Protein AF-A0A0F9AYR1-F1 (afdb_monomer_lite)

Foldseek 3Di:
DPAPDPDPLVQFQWEEFEQDPVCLLVVCLLCVLSVHHSVRYHYDHDHPCSLVCCLVVVTVYYDDDWLVCLLCVVVPSDDDDDDSVVRALADDDADDDDPVLCVPPVSVVVVLQVLLVVLLLLLLCLLALLLSLCVVPVPDVVCVVRDASLSSSQSVLRVSVVQCVCVVVVNAGRDDDQVNHQSSLVSCQVVVVDVHRDHCVRPDDCPSRVSSRPDDSVVSSVVSVPDDRDPRRPPHDHPDRSD

pLDDT: mean 94.66, std 4.97, range [61.25, 98.69]

Secondary structure (DSSP, 8-state):
------SGGGGTT-EEEESSGGGHHHHHHHHHHTT--GGGSEEEE-GGGHHHHHHTTSSSEE---TTHHHHHHHTT-------GGGT-----------TTGGGSHHHHHHHHHHHHHHHHHHHHHHH-HHHHHHHHHHH-HHHHHH--HHHHHHHHHHHHHHHTHHHHTTS-TT---HHHHHHHHHHHHHTTSSSSPPPHHHH---TTHHHHH-S-HHHHHHHHHH----TTTTT---SS---

Structure (mmCIF, N/CA/C/O backbone):
data_AF-A0A0F9AYR1-F1
#
_entry.id   AF-A0A0F9AYR1-F1
#
loop_
_atom_site.group_PDB
_atom_site.id
_atom_site.type_symbol
_atom_site.label_atom_id
_atom_site.label_alt_id
_atom_site.label_comp_id
_atom_site.label_asym_id
_atom_site.label_entity_id
_atom_site.label_seq_id
_atom_site.pdbx_PDB_ins_code
_atom_site.Cartn_x
_atom_site.Cartn_y
_atom_site.Cartn_z
_atom_site.occupancy
_atom_site.B_iso_or_equiv
_atom_site.auth_seq_id
_atom_site.auth_comp_id
_atom_site.auth_asym_id
_atom_site.auth_atom_id
_atom_site.pdbx_PDB_model_num
ATOM 1 N N . GLU A 1 1 ? 4.159 13.923 18.891 1.00 61.28 1 GLU A N 1
ATOM 2 C CA . GLU A 1 1 ? 5.271 13.194 19.552 1.00 61.28 1 GLU A CA 1
ATOM 3 C C . GLU A 1 1 ? 4.986 12.867 21.023 1.00 61.28 1 GLU A C 1
ATOM 5 O O . GLU A 1 1 ? 5.372 11.796 21.471 1.00 61.28 1 GLU A O 1
ATOM 10 N N . ASP A 1 2 ? 4.209 13.688 21.736 1.00 80.12 2 ASP A N 1
ATOM 11 C CA . ASP A 1 2 ? 3.935 13.530 23.181 1.00 80.12 2 ASP A CA 1
ATOM 12 C C . ASP A 1 2 ? 2.772 12.584 23.544 1.00 80.12 2 ASP A C 1
ATOM 14 O O . ASP A 1 2 ? 2.159 12.707 24.605 1.00 80.12 2 ASP A O 1
ATOM 18 N N . THR A 1 3 ? 2.416 11.646 22.662 1.00 85.62 3 THR A N 1
ATOM 19 C CA . THR A 1 3 ? 1.318 10.710 22.952 1.00 85.62 3 THR A CA 1
ATOM 20 C C . THR A 1 3 ? 1.733 9.698 24.029 1.00 85.62 3 THR A C 1
ATOM 22 O O . THR A 1 3 ? 2.820 9.122 23.931 1.00 85.62 3 THR A O 1
ATOM 25 N N . PRO A 1 4 ? 0.878 9.409 25.032 1.00 90.06 4 PRO A N 1
ATOM 26 C CA . PRO A 1 4 ? 1.144 8.348 26.002 1.00 90.06 4 PRO A CA 1
ATOM 27 C C . PRO A 1 4 ? 1.012 6.944 25.391 1.00 90.06 4 PRO A C 1
ATOM 29 O O . PRO A 1 4 ? 1.404 5.969 26.033 1.00 90.06 4 PRO A O 1
ATOM 32 N N . MET A 1 5 ? 0.468 6.826 24.171 1.00 94.19 5 MET A N 1
ATOM 33 C CA . MET A 1 5 ? 0.313 5.546 23.486 1.00 94.19 5 MET A CA 1
ATOM 34 C C . MET A 1 5 ? 1.677 4.941 23.126 1.00 94.19 5 MET A C 1
ATOM 36 O O . MET A 1 5 ? 2.529 5.540 22.449 1.00 94.19 5 MET A O 1
ATOM 40 N N . LYS A 1 6 ? 1.882 3.705 23.564 1.00 93.75 6 LYS A N 1
ATOM 41 C CA . LYS A 1 6 ? 3.104 2.930 23.361 1.00 93.75 6 LYS A CA 1
ATOM 42 C C . LYS A 1 6 ? 3.024 2.112 22.080 1.00 93.75 6 LYS A C 1
ATOM 44 O O . LYS A 1 6 ? 4.029 2.062 21.366 1.00 93.75 6 LYS A O 1
ATOM 49 N N . GLY A 1 7 ? 1.848 1.581 21.751 1.00 94.56 7 GLY A N 1
ATOM 50 C CA . GLY A 1 7 ? 1.638 0.728 20.582 1.00 94.56 7 GLY A CA 1
ATOM 51 C C . GLY A 1 7 ? 0.219 0.789 20.009 1.00 94.56 7 GLY A C 1
ATOM 52 O O . GLY A 1 7 ? -0.660 1.403 20.613 1.00 94.56 7 GLY A O 1
ATOM 53 N N . PRO A 1 8 ? -0.018 0.116 18.868 1.00 95.25 8 PRO A N 1
ATOM 54 C CA . PRO A 1 8 ? -1.341 0.015 18.246 1.00 95.25 8 PRO A CA 1
ATOM 55 C C . PRO A 1 8 ? -2.426 -0.573 19.161 1.00 95.25 8 PRO A C 1
ATOM 57 O O . PRO A 1 8 ? -3.598 -0.258 18.992 1.00 95.25 8 PRO A O 1
ATOM 60 N N . GLN A 1 9 ? -2.059 -1.384 20.160 1.00 95.50 9 GLN A N 1
ATOM 61 C CA . GLN A 1 9 ? -3.001 -1.940 21.142 1.00 95.50 9 GLN A CA 1
ATOM 62 C C . GLN A 1 9 ? -3.701 -0.852 21.975 1.00 95.50 9 GLN A C 1
ATOM 64 O O . GLN A 1 9 ? -4.814 -1.058 22.450 1.00 95.50 9 GLN A O 1
ATOM 69 N N . ASP A 1 10 ? -3.081 0.324 22.116 1.00 96.88 10 ASP A N 1
ATOM 70 C CA . ASP A 1 10 ? -3.635 1.446 22.879 1.00 96.88 10 ASP A CA 1
ATOM 71 C C . ASP A 1 10 ? -4.740 2.209 22.116 1.00 96.88 10 ASP A C 1
ATOM 73 O O . ASP A 1 10 ? -5.242 3.216 22.621 1.00 96.88 10 ASP A O 1
ATOM 77 N N . LEU A 1 11 ? -5.123 1.752 20.913 1.00 97.25 11 LEU A N 1
ATOM 78 C CA . LEU A 1 11 ? -6.218 2.320 20.118 1.00 97.25 11 LEU A CA 1
ATOM 79 C C . LEU A 1 11 ? -7.611 2.010 20.689 1.00 97.25 11 LEU A C 1
ATOM 81 O O . LEU A 1 11 ? -8.569 2.687 20.323 1.00 97.25 11 LEU A O 1
ATOM 85 N N . ALA A 1 12 ? -7.749 1.034 21.591 1.00 97.62 12 ALA A N 1
ATOM 86 C CA . ALA A 1 12 ? -9.027 0.744 22.240 1.00 97.62 12 ALA A CA 1
ATOM 87 C C . ALA A 1 12 ? -9.565 1.985 22.980 1.00 97.62 12 ALA A C 1
ATOM 89 O O . ALA A 1 12 ? -8.853 2.613 23.771 1.00 97.62 12 ALA A O 1
ATOM 90 N N . GLY A 1 13 ? -10.827 2.352 22.732 1.00 97.94 13 GLY A N 1
ATOM 91 C CA . GLY A 1 13 ? -11.431 3.539 23.352 1.00 97.94 13 GLY A CA 1
ATOM 92 C C . GLY A 1 13 ? -11.023 4.883 22.733 1.00 97.94 13 GLY A C 1
ATOM 93 O O . GLY A 1 13 ? -11.330 5.922 23.322 1.00 97.94 13 GLY A O 1
ATOM 94 N N . LYS A 1 14 ? -10.274 4.901 21.621 1.00 98.25 14 LYS A N 1
ATOM 95 C CA . LYS A 1 14 ? -9.682 6.125 21.052 1.00 98.25 14 LYS A CA 1
ATOM 96 C C . LYS A 1 14 ? -10.486 6.733 19.910 1.00 98.25 14 LYS A C 1
ATOM 98 O O . LYS A 1 14 ? -11.272 6.063 19.242 1.00 98.25 14 LYS A O 1
ATOM 103 N N . LYS A 1 15 ? -10.221 8.016 19.651 1.00 98.38 15 LYS A N 1
ATOM 104 C CA . LYS A 1 15 ? -10.706 8.749 18.481 1.00 98.38 15 LYS A CA 1
ATOM 105 C C . LYS A 1 15 ? -9.752 8.568 17.305 1.00 98.38 15 LYS A C 1
ATOM 107 O O . LYS A 1 15 ? -8.609 9.032 17.353 1.00 98.38 15 LYS A O 1
ATOM 112 N N . ILE A 1 16 ? -10.227 7.946 16.233 1.00 98.44 16 ILE A N 1
ATOM 113 C CA . ILE A 1 16 ? -9.457 7.701 15.012 1.00 98.44 16 ILE A CA 1
ATOM 114 C C . ILE A 1 16 ? -9.932 8.654 13.917 1.00 98.44 16 ILE A C 1
ATOM 116 O O . ILE A 1 16 ? -11.053 8.577 13.419 1.00 98.44 16 ILE A O 1
ATOM 120 N N . SER A 1 17 ? -9.053 9.568 13.528 1.00 98.25 17 SER A N 1
ATOM 121 C CA . SER A 1 17 ? -9.277 10.511 12.444 1.00 98.25 17 SER A CA 1
ATOM 122 C C . SER A 1 17 ? -9.113 9.834 11.085 1.00 98.25 17 SER A C 1
ATOM 124 O O . SER A 1 17 ? -8.093 9.199 10.801 1.00 98.25 17 SER A O 1
ATOM 126 N N . VAL A 1 18 ? -10.108 9.997 10.220 1.00 98.12 18 VAL A N 1
ATOM 127 C CA . VAL A 1 18 ? -10.110 9.473 8.851 1.00 98.12 18 VAL A CA 1
ATOM 128 C C . VAL A 1 18 ? -10.477 10.575 7.869 1.00 98.12 18 VAL A C 1
ATOM 130 O O . VAL A 1 18 ? -11.246 11.488 8.183 1.00 98.12 18 VAL A O 1
ATOM 133 N N . MET A 1 19 ? -9.943 10.496 6.650 1.00 97.25 19 MET A N 1
ATOM 134 C CA . MET A 1 19 ? -10.285 11.467 5.609 1.00 97.25 19 MET A CA 1
ATOM 135 C C . MET A 1 19 ? -11.763 11.347 5.214 1.00 97.25 19 MET A C 1
ATOM 137 O O . MET A 1 19 ? -12.465 12.350 5.097 1.00 97.25 19 MET A O 1
ATOM 141 N N . VAL A 1 20 ? -12.243 10.117 5.030 1.00 97.56 20 VAL A N 1
ATOM 142 C CA . VAL A 1 20 ? -13.618 9.809 4.622 1.00 97.56 20 VAL A CA 1
ATOM 143 C C . VAL A 1 20 ? -14.177 8.671 5.467 1.00 97.56 20 VAL A C 1
ATOM 145 O O . VAL A 1 20 ? -13.436 7.780 5.875 1.00 97.56 20 VAL A O 1
ATOM 148 N N . ALA A 1 21 ? -15.495 8.665 5.684 1.00 96.31 21 ALA A N 1
ATOM 149 C CA . ALA A 1 21 ? -16.173 7.640 6.485 1.00 96.31 21 ALA A CA 1
ATOM 150 C C . ALA A 1 21 ? -15.906 6.210 5.980 1.00 96.31 21 ALA A C 1
ATOM 152 O O . ALA A 1 21 ? -15.752 5.287 6.770 1.00 96.31 21 ALA A O 1
ATOM 153 N N . GLY A 1 22 ? -15.774 6.037 4.659 1.00 95.69 22 GLY A N 1
ATOM 154 C CA . GLY A 1 22 ? -15.512 4.735 4.044 1.00 95.69 22 GLY A CA 1
ATOM 155 C C . GLY A 1 22 ? -14.200 4.074 4.476 1.00 95.69 22 GLY A C 1
ATOM 156 O O . GLY A 1 22 ? -14.036 2.886 4.251 1.00 95.69 22 GLY A O 1
ATOM 157 N N . TRP A 1 23 ? -13.272 4.788 5.116 1.00 96.25 23 TRP A N 1
ATOM 158 C CA . TRP A 1 23 ? -12.040 4.184 5.637 1.00 96.25 23 TRP A CA 1
ATOM 159 C C . TRP A 1 23 ? -12.247 3.325 6.882 1.00 96.25 23 TRP A C 1
ATOM 161 O O . TRP A 1 23 ? -11.353 2.556 7.230 1.00 96.25 23 TRP A O 1
ATOM 171 N N . GLN A 1 24 ? -13.419 3.396 7.516 1.00 95.81 24 GLN A N 1
ATOM 172 C CA . GLN A 1 24 ? -13.783 2.469 8.582 1.00 95.81 24 GLN A CA 1
ATOM 173 C C . GLN A 1 24 ? -13.635 1.006 8.127 1.00 95.81 24 GLN A C 1
ATOM 175 O O . GLN A 1 24 ? -13.115 0.185 8.874 1.00 95.81 24 GLN A O 1
ATOM 180 N N . VAL A 1 25 ? -13.975 0.692 6.869 1.00 95.06 25 VAL A N 1
ATOM 181 C CA . VAL A 1 25 ? -13.846 -0.680 6.343 1.00 95.06 25 VAL A CA 1
ATOM 182 C C . VAL A 1 25 ? -12.394 -1.167 6.255 1.00 95.06 25 VAL A C 1
ATOM 184 O O . VAL A 1 25 ? -12.157 -2.364 6.167 1.00 95.06 25 VAL A O 1
ATOM 187 N N . ILE A 1 26 ? -11.422 -0.250 6.307 1.00 95.06 26 ILE A N 1
ATOM 188 C CA . ILE A 1 26 ? -9.984 -0.552 6.339 1.00 95.06 26 ILE A CA 1
ATOM 189 C C . ILE A 1 26 ? -9.502 -0.683 7.788 1.00 95.06 26 ILE A C 1
ATOM 191 O O . ILE A 1 26 ? -8.701 -1.561 8.098 1.00 95.06 26 ILE A O 1
ATOM 195 N N . MET A 1 27 ? -9.978 0.193 8.675 1.00 96.81 27 MET A N 1
ATOM 196 C CA . MET A 1 27 ? -9.547 0.222 10.072 1.00 96.81 27 MET A CA 1
ATOM 197 C C . MET A 1 27 ? -10.129 -0.917 10.905 1.00 96.81 27 MET A C 1
ATOM 199 O O . MET A 1 27 ? -9.385 -1.526 11.669 1.00 96.81 27 MET A O 1
ATOM 203 N N . ASP A 1 28 ? -11.418 -1.229 10.757 1.00 98.00 28 ASP A N 1
ATOM 204 C CA . ASP A 1 28 ? -12.077 -2.239 11.593 1.00 98.00 28 ASP A CA 1
ATOM 205 C C . ASP A 1 28 ? -11.375 -3.611 11.515 1.00 98.00 28 ASP A C 1
ATOM 207 O O . ASP A 1 28 ? -11.121 -4.192 12.571 1.00 98.00 28 ASP A O 1
ATOM 211 N N . PRO A 1 29 ? -10.951 -4.117 10.336 1.00 97.94 29 PRO A N 1
ATOM 212 C CA . PRO A 1 29 ? -10.203 -5.370 10.270 1.00 97.94 29 PRO A CA 1
ATOM 213 C C . PRO A 1 29 ? -8.850 -5.334 10.994 1.00 97.94 29 PRO A C 1
ATOM 215 O O . PRO A 1 29 ? -8.477 -6.308 11.649 1.00 97.94 29 PRO A O 1
ATOM 218 N N . LEU A 1 30 ? -8.133 -4.206 10.923 1.00 97.25 30 LEU A N 1
ATOM 219 C CA . LEU A 1 30 ? -6.868 -4.014 11.644 1.00 97.25 30 LEU A CA 1
ATOM 220 C C . LEU A 1 30 ? -7.087 -4.000 13.164 1.00 97.25 30 LEU A C 1
ATOM 222 O O . LEU A 1 30 ? -6.285 -4.563 13.908 1.00 97.25 30 LEU A O 1
ATOM 226 N N . LEU A 1 31 ? -8.177 -3.379 13.629 1.00 98.12 31 LEU A N 1
ATOM 227 C CA . LEU A 1 31 ? -8.556 -3.373 15.044 1.00 98.12 31 LEU A CA 1
ATOM 228 C C . LEU A 1 31 ? -8.885 -4.788 15.532 1.00 98.12 31 LEU A C 1
ATOM 230 O O . LEU A 1 31 ? -8.358 -5.206 16.562 1.00 98.12 31 LEU A O 1
ATOM 234 N N . VAL A 1 32 ? -9.666 -5.554 14.763 1.00 98.31 32 VAL A N 1
ATOM 235 C CA . VAL A 1 32 ? -9.989 -6.952 15.094 1.00 98.31 32 VAL A CA 1
ATOM 236 C C . VAL A 1 32 ? -8.728 -7.808 15.199 1.00 98.31 32 VAL A C 1
ATOM 238 O O . VAL A 1 32 ? -8.588 -8.573 16.152 1.00 98.31 32 VAL A O 1
ATOM 241 N N . GLU A 1 33 ? -7.776 -7.663 14.275 1.00 97.00 33 GLU A N 1
ATOM 242 C CA . GLU A 1 33 ? -6.514 -8.407 14.337 1.00 97.00 33 GLU A CA 1
ATOM 243 C C . GLU A 1 33 ? -5.676 -8.068 15.581 1.00 97.00 33 GLU A C 1
ATOM 245 O O . GLU A 1 33 ? -5.008 -8.944 16.136 1.00 97.00 33 GLU A O 1
ATOM 250 N N . LEU A 1 34 ? -5.755 -6.823 16.051 1.00 96.88 34 LEU A N 1
ATOM 251 C CA . LEU A 1 34 ? -5.150 -6.370 17.304 1.00 96.88 34 LEU A CA 1
ATOM 252 C C . LEU A 1 34 ? -5.925 -6.821 18.557 1.00 96.88 34 LEU A C 1
ATOM 254 O O . LEU A 1 34 ? -5.473 -6.554 19.672 1.00 96.88 34 LEU A O 1
ATOM 258 N N . GLY A 1 35 ? -7.074 -7.487 18.399 1.00 97.31 35 GLY A N 1
ATOM 259 C CA . GLY A 1 35 ? -7.962 -7.879 19.496 1.00 97.31 35 GLY A CA 1
ATOM 260 C C . GLY A 1 35 ? -8.775 -6.717 20.077 1.00 97.31 35 GLY A C 1
ATOM 261 O O . GLY A 1 35 ? -9.222 -6.794 21.221 1.00 97.31 35 GLY A O 1
ATOM 262 N N . ILE A 1 36 ? -8.940 -5.634 19.317 1.00 98.50 36 ILE A N 1
ATOM 263 C CA . ILE A 1 36 ? -9.699 -4.444 19.705 1.00 98.50 36 ILE A CA 1
ATOM 264 C C . ILE A 1 36 ? -11.092 -4.530 19.089 1.00 98.50 36 ILE A C 1
ATOM 266 O O . ILE A 1 36 ? -11.233 -4.690 17.880 1.00 98.50 36 ILE A O 1
ATOM 270 N N . ASP A 1 37 ? -12.122 -4.368 19.919 1.00 97.94 37 ASP A N 1
ATOM 271 C CA . ASP A 1 37 ? -13.499 -4.220 19.450 1.00 97.94 37 ASP A CA 1
ATOM 272 C C . ASP A 1 37 ? -13.639 -2.906 18.655 1.00 97.94 37 ASP A C 1
ATOM 274 O O . ASP A 1 37 ? -13.444 -1.832 19.243 1.00 97.94 37 ASP A O 1
ATOM 278 N N . PRO A 1 38 ? -13.993 -2.942 17.355 1.00 98.00 38 PRO A N 1
ATOM 279 C CA . PRO A 1 38 ? -14.203 -1.726 16.573 1.00 98.00 38 PRO A CA 1
ATOM 280 C C . PRO A 1 38 ? -15.293 -0.808 17.137 1.00 98.00 38 PRO A C 1
ATOM 282 O O . PRO A 1 38 ? -15.224 0.404 16.953 1.00 98.00 38 PRO A O 1
ATOM 285 N N . ALA A 1 39 ? -16.265 -1.336 17.889 1.00 97.31 39 ALA A N 1
ATOM 286 C CA . ALA A 1 39 ? -17.273 -0.508 18.552 1.00 97.31 39 ALA A CA 1
ATOM 287 C C . ALA A 1 39 ? -16.699 0.324 19.714 1.00 97.31 39 ALA A C 1
ATOM 289 O O . ALA A 1 39 ? -17.344 1.265 20.178 1.00 97.31 39 ALA A O 1
ATOM 290 N N . SER A 1 40 ? -15.492 -0.002 20.191 1.00 98.12 40 SER A N 1
ATOM 291 C CA . SER A 1 40 ? -14.815 0.767 21.238 1.00 98.12 40 SER A CA 1
ATOM 292 C C . SER A 1 40 ? -14.174 2.059 20.725 1.00 98.12 40 SER A C 1
ATOM 294 O O . SER A 1 40 ? -13.831 2.909 21.544 1.00 98.12 40 SER A O 1
ATOM 296 N N . VAL A 1 41 ? -13.991 2.227 19.411 1.00 98.38 41 VAL A N 1
ATOM 297 C CA . VAL A 1 41 ? -13.351 3.421 18.838 1.00 98.38 41 VAL A CA 1
ATOM 298 C C . VAL A 1 41 ? -14.380 4.414 18.299 1.00 98.38 41 VAL A C 1
ATOM 300 O O . VAL A 1 41 ? -15.485 4.052 17.903 1.00 98.38 41 VAL A O 1
ATOM 303 N N . GLU A 1 42 ? -14.007 5.690 18.251 1.00 98.31 42 GLU A N 1
ATOM 304 C CA . GLU A 1 42 ? -14.812 6.750 17.636 1.00 98.31 42 GLU A CA 1
ATOM 305 C C . GLU A 1 42 ? -14.124 7.243 16.360 1.00 98.31 42 GLU A C 1
ATOM 307 O O . GLU A 1 42 ? -12.990 7.719 16.403 1.00 98.31 42 GLU A O 1
ATOM 312 N N . TYR A 1 43 ? -14.810 7.193 15.219 1.00 98.31 43 TYR A N 1
ATOM 313 C CA . TYR A 1 43 ? -14.281 7.750 13.975 1.00 98.31 43 TYR A CA 1
ATOM 314 C C . TYR A 1 43 ? -14.570 9.246 13.845 1.00 98.31 43 TYR A C 1
ATOM 316 O O . TYR A 1 43 ? -15.719 9.686 13.889 1.00 98.31 43 TYR A O 1
ATOM 324 N N . VAL A 1 44 ? -13.519 10.028 13.595 1.00 98.06 44 VAL A N 1
ATOM 325 C CA . VAL A 1 44 ? -13.603 11.466 13.315 1.00 98.06 44 VAL A CA 1
ATOM 326 C C . VAL A 1 44 ? -13.365 11.691 11.825 1.00 98.06 44 VAL A C 1
ATOM 328 O O . VAL A 1 44 ? -12.235 11.632 11.345 1.00 98.06 44 VAL A O 1
ATOM 331 N N . VAL A 1 45 ? -14.432 11.955 11.070 1.00 97.94 45 VAL A N 1
ATOM 332 C CA . VAL A 1 45 ? -14.329 12.247 9.632 1.00 97.94 45 VAL A CA 1
ATOM 333 C C . VAL A 1 45 ? -13.918 13.705 9.438 1.00 97.94 45 VAL A C 1
ATOM 335 O O . VAL A 1 45 ? -14.686 14.619 9.735 1.00 97.94 45 VAL A O 1
ATOM 338 N N . ALA A 1 46 ? -12.705 13.926 8.937 1.00 97.56 46 ALA A N 1
ATOM 339 C CA . ALA A 1 46 ? -12.057 15.239 8.955 1.00 97.56 46 ALA A CA 1
ATOM 340 C C . ALA A 1 46 ? -11.636 15.762 7.570 1.00 97.56 46 ALA A C 1
ATOM 342 O O . ALA A 1 46 ? -10.991 16.811 7.470 1.00 97.56 46 ALA A O 1
ATOM 343 N N . GLY A 1 47 ? -11.995 15.055 6.492 1.00 97.12 47 GLY A N 1
ATOM 344 C CA . GLY A 1 47 ? -11.632 15.454 5.134 1.00 97.12 47 GLY A CA 1
ATOM 345 C C . GLY A 1 47 ? -10.114 15.612 4.990 1.00 97.12 47 GLY A C 1
ATOM 346 O O . GLY A 1 47 ? -9.368 14.898 5.656 1.00 97.12 47 GLY A O 1
ATOM 347 N N . PRO A 1 48 ? -9.629 16.574 4.184 1.00 94.62 48 PRO A N 1
ATOM 348 C CA . PRO A 1 48 ? -8.198 16.827 3.992 1.00 94.62 48 PRO A CA 1
ATOM 349 C C . PRO A 1 48 ? -7.411 17.228 5.252 1.00 94.62 48 PRO A C 1
ATOM 351 O O . PRO A 1 48 ? -6.190 17.309 5.183 1.00 94.62 48 PRO A O 1
ATOM 354 N N . GLN A 1 49 ? -8.078 17.495 6.382 1.00 95.00 49 GLN A N 1
ATOM 355 C CA . GLN A 1 49 ? -7.444 17.921 7.635 1.00 95.00 49 GLN A CA 1
ATOM 356 C C . GLN A 1 49 ? -7.273 16.777 8.655 1.00 95.00 49 GLN A C 1
ATOM 358 O O . GLN A 1 49 ? -7.016 17.022 9.835 1.00 95.00 49 GLN A O 1
ATOM 363 N N . TRP A 1 50 ? -7.450 15.516 8.244 1.00 97.56 50 TRP A N 1
ATOM 364 C CA . TRP A 1 50 ? -7.468 14.379 9.170 1.00 97.56 50 TRP A CA 1
ATOM 365 C C . TRP A 1 50 ? -6.159 14.181 9.946 1.00 97.56 50 TRP A C 1
ATOM 367 O O . TRP A 1 50 ? -6.217 13.827 11.124 1.00 97.56 50 TRP A O 1
ATOM 377 N N . GLY A 1 51 ? -5.002 14.490 9.351 1.00 96.00 51 GLY A N 1
ATOM 378 C CA . GLY A 1 51 ? -3.720 14.509 10.067 1.00 96.00 51 GLY A CA 1
ATOM 379 C C . GLY A 1 51 ? -3.635 15.643 11.093 1.00 96.00 51 GLY A C 1
ATOM 380 O O . GLY A 1 51 ? -3.204 15.440 12.229 1.00 96.00 51 GLY A O 1
ATOM 381 N N . GLN A 1 52 ? -4.123 16.833 10.732 1.00 95.88 52 GLN A N 1
ATOM 382 C CA . GLN A 1 52 ? -4.146 18.008 11.606 1.00 95.88 52 GLN A CA 1
ATOM 383 C C . GLN A 1 52 ? -5.037 17.788 12.831 1.00 95.88 52 GLN A C 1
ATOM 385 O O . GLN A 1 52 ? -4.727 18.316 13.896 1.00 95.88 52 GLN A O 1
ATOM 390 N N . MET A 1 53 ? -6.103 16.989 12.722 1.00 96.81 53 MET A N 1
ATOM 391 C CA . MET A 1 53 ? -6.930 16.628 13.880 1.00 96.81 53 MET A CA 1
ATOM 392 C C . MET A 1 53 ? -6.122 15.915 14.964 1.00 96.81 53 MET A C 1
ATOM 394 O O . MET A 1 53 ? -6.304 16.217 16.142 1.00 96.81 53 MET A O 1
ATOM 398 N N . VAL A 1 54 ? -5.197 15.034 14.578 1.00 96.25 54 VAL A N 1
ATOM 399 C CA . VAL A 1 54 ? -4.301 14.355 15.526 1.00 96.25 54 VAL A CA 1
ATOM 400 C C . VAL A 1 54 ? -3.260 15.326 16.067 1.00 96.25 54 VAL A C 1
ATOM 402 O O . VAL A 1 54 ? -3.080 15.431 17.276 1.00 96.25 54 VAL A O 1
ATOM 405 N N . ALA A 1 55 ? -2.625 16.105 15.186 1.00 94.44 55 ALA A N 1
ATOM 406 C CA . ALA A 1 55 ? -1.615 17.085 15.590 1.00 94.44 55 ALA A CA 1
ATOM 407 C C . ALA A 1 55 ? -2.159 18.144 16.572 1.00 94.44 55 ALA A C 1
ATOM 409 O O . ALA A 1 55 ? -1.424 18.634 17.423 1.00 94.44 55 ALA A O 1
ATOM 410 N N . GLN A 1 56 ? -3.449 18.482 16.476 1.00 94.19 56 GLN A N 1
ATOM 411 C CA . GLN A 1 56 ? -4.138 19.428 17.364 1.00 94.19 56 GLN A CA 1
ATOM 412 C C . GLN A 1 56 ? -4.755 18.767 18.612 1.00 94.19 56 GLN A C 1
ATOM 414 O O . GLN A 1 56 ? -5.428 19.454 19.379 1.00 94.19 56 GLN A O 1
ATOM 419 N N . GLY A 1 57 ? -4.592 17.452 18.801 1.00 93.88 57 GLY A N 1
ATOM 420 C CA . GLY A 1 57 ? -5.174 16.712 19.928 1.00 93.88 57 GLY A CA 1
ATOM 421 C C . GLY A 1 57 ? -6.702 16.581 19.886 1.00 93.88 57 GLY A C 1
ATOM 422 O O . GLY A 1 57 ? -7.327 16.309 20.907 1.00 93.88 57 GLY A O 1
ATOM 423 N N . LYS A 1 58 ? -7.326 16.795 18.720 1.00 96.06 58 LYS A N 1
ATOM 424 C CA . LYS A 1 58 ? -8.775 16.615 18.507 1.00 96.06 58 LYS A CA 1
ATOM 425 C C . LYS A 1 58 ? -9.146 15.171 18.146 1.00 96.06 58 LYS A C 1
ATOM 427 O O . LYS A 1 58 ? -10.321 14.819 18.191 1.00 96.06 58 LYS A O 1
ATOM 432 N N . ALA A 1 59 ? -8.155 14.364 17.780 1.00 97.69 59 ALA A N 1
ATOM 433 C CA . ALA A 1 59 ? -8.225 12.917 17.637 1.00 97.69 59 ALA A CA 1
ATOM 434 C C . ALA A 1 59 ? -6.937 12.299 18.205 1.00 97.69 59 ALA A C 1
ATOM 436 O O . ALA A 1 59 ? -5.911 12.975 18.281 1.00 97.69 59 ALA A O 1
ATOM 437 N N . ASP A 1 60 ? -6.982 11.028 18.593 1.00 97.75 60 ASP A N 1
ATOM 438 C CA . ASP A 1 60 ? -5.845 10.338 19.208 1.00 97.75 60 ASP A CA 1
ATOM 439 C C . ASP A 1 60 ? -4.908 9.716 18.162 1.00 97.75 60 ASP A C 1
ATOM 441 O O . ASP A 1 60 ? -3.693 9.671 18.358 1.00 97.75 60 ASP A O 1
ATOM 445 N N . ALA A 1 61 ? -5.466 9.238 17.047 1.00 97.31 61 ALA A N 1
ATOM 446 C CA . ALA A 1 61 ? -4.737 8.581 15.965 1.00 97.31 61 ALA A CA 1
ATOM 447 C C . ALA A 1 61 ? -5.356 8.900 14.597 1.00 97.31 61 ALA A C 1
ATOM 449 O O . ALA A 1 61 ? -6.473 9.407 14.516 1.00 97.31 61 ALA A O 1
ATOM 450 N N . ALA A 1 62 ? -4.640 8.594 13.515 1.00 97.31 62 ALA A N 1
ATOM 451 C CA . ALA A 1 62 ? -5.154 8.679 12.150 1.00 97.31 62 ALA A CA 1
ATOM 452 C C . ALA A 1 62 ? -4.742 7.449 11.343 1.00 97.31 62 ALA A C 1
ATOM 454 O O . ALA A 1 62 ? -3.617 6.967 11.488 1.00 97.31 62 ALA A O 1
ATOM 455 N N . LEU A 1 63 ? -5.624 6.992 10.449 1.00 95.44 63 LEU A N 1
ATOM 456 C CA . LEU A 1 63 ? -5.213 6.074 9.388 1.00 95.44 63 LEU A CA 1
ATOM 457 C C . LEU A 1 63 ? -4.364 6.840 8.367 1.00 95.44 63 LEU A C 1
ATOM 459 O O . LEU A 1 63 ? -4.764 7.894 7.859 1.00 95.44 63 LEU A O 1
ATOM 463 N N . VAL A 1 64 ? -3.198 6.284 8.057 1.00 94.06 64 VAL A N 1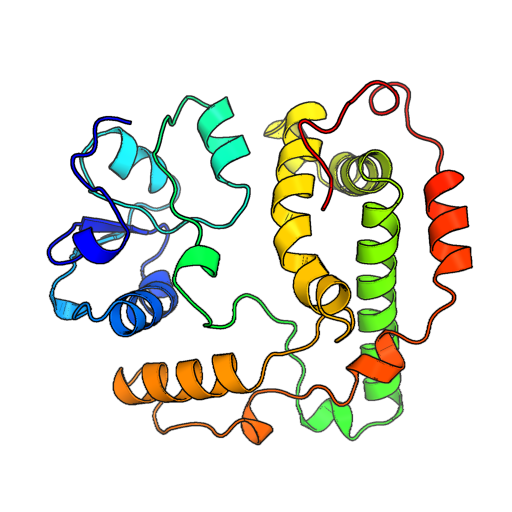
ATOM 464 C CA . VAL A 1 64 ? -2.251 6.798 7.067 1.00 94.06 64 VAL A CA 1
ATOM 465 C C . VAL A 1 64 ? -1.680 5.646 6.251 1.00 94.06 64 VAL A C 1
ATOM 467 O O . VAL A 1 64 ? -1.696 4.497 6.689 1.00 94.06 64 VAL A O 1
ATOM 470 N N . TRP A 1 65 ? -1.158 5.952 5.067 1.00 91.44 65 TRP A N 1
ATOM 471 C CA . TRP A 1 65 ? -0.397 5.000 4.260 1.00 91.44 65 TRP A CA 1
ATOM 472 C C . TRP A 1 65 ? 1.107 5.227 4.422 1.00 91.44 65 TRP A C 1
ATOM 474 O O . TRP A 1 65 ? 1.559 6.282 4.872 1.00 91.44 65 TRP A O 1
ATOM 484 N N . LEU A 1 66 ? 1.885 4.214 4.041 1.00 89.44 66 LEU A N 1
ATOM 485 C CA . LEU A 1 66 ? 3.342 4.265 4.074 1.00 89.44 66 LEU A CA 1
ATOM 486 C C . LEU A 1 66 ? 3.873 5.453 3.256 1.00 89.44 66 LEU A C 1
ATOM 488 O O . LEU A 1 66 ? 3.344 5.749 2.186 1.00 89.44 66 LEU A O 1
ATOM 492 N N . ALA A 1 67 ? 4.928 6.104 3.750 1.00 89.25 67 ALA A N 1
ATOM 493 C CA . ALA A 1 67 ? 5.555 7.292 3.170 1.00 89.25 67 ALA A CA 1
ATOM 494 C C . ALA A 1 67 ? 4.755 8.605 3.229 1.00 89.25 67 ALA A C 1
ATOM 496 O O . ALA A 1 67 ? 5.212 9.620 2.686 1.00 89.25 67 ALA A O 1
ATOM 497 N N . LEU A 1 68 ? 3.567 8.614 3.847 1.00 91.50 68 LEU A N 1
ATOM 498 C CA . LEU A 1 68 ? 2.857 9.862 4.144 1.00 91.50 68 LEU A CA 1
ATOM 499 C C . LEU A 1 68 ? 3.535 10.641 5.280 1.00 91.50 68 LEU A C 1
ATOM 501 O O . LEU A 1 68 ? 3.478 11.868 5.295 1.00 91.50 68 LEU A O 1
ATOM 505 N N . ASP A 1 69 ? 4.226 9.936 6.175 1.00 90.88 69 ASP A N 1
ATOM 506 C CA . ASP A 1 69 ? 5.094 10.492 7.214 1.00 90.88 69 ASP A CA 1
ATOM 507 C C . ASP A 1 69 ? 6.109 11.483 6.634 1.00 90.88 69 ASP A C 1
ATOM 509 O O . ASP A 1 69 ? 6.212 12.598 7.132 1.00 90.88 69 ASP A O 1
ATOM 513 N N . VAL A 1 70 ? 6.755 11.146 5.511 1.00 90.19 70 VAL A N 1
ATOM 514 C CA . VAL A 1 70 ? 7.707 12.035 4.815 1.00 90.19 70 VAL A CA 1
ATOM 515 C C . VAL A 1 70 ? 7.058 13.369 4.434 1.00 90.19 70 VAL A C 1
ATOM 517 O O . VAL A 1 70 ? 7.662 14.432 4.579 1.00 90.19 70 VAL A O 1
ATOM 520 N N . GLN A 1 71 ? 5.813 13.326 3.955 1.00 89.00 71 GLN A N 1
ATOM 521 C CA . GLN A 1 71 ? 5.083 14.517 3.517 1.00 89.00 71 GLN A CA 1
ATOM 522 C C . GLN A 1 71 ? 4.622 15.348 4.714 1.00 89.00 71 GLN A C 1
ATOM 524 O O . GLN A 1 71 ? 4.777 16.568 4.730 1.00 89.00 71 GLN A O 1
ATOM 529 N N . TRP A 1 72 ? 4.061 14.688 5.725 1.00 92.50 72 TRP A N 1
ATOM 530 C CA . TRP A 1 72 ? 3.548 15.334 6.928 1.00 92.50 72 TRP A CA 1
ATOM 531 C C . TRP A 1 72 ? 4.664 15.938 7.776 1.00 92.50 72 TRP A C 1
ATOM 533 O O . TRP A 1 72 ? 4.537 17.077 8.231 1.00 92.50 72 TRP A O 1
ATOM 543 N N . ASP A 1 73 ? 5.803 15.263 7.888 1.00 90.94 73 ASP A N 1
ATOM 544 C CA . ASP A 1 73 ? 6.973 15.791 8.579 1.00 90.94 73 ASP A CA 1
ATOM 545 C C . ASP A 1 73 ? 7.534 17.042 7.903 1.00 90.94 73 ASP A C 1
ATOM 547 O O . ASP A 1 73 ? 8.003 17.938 8.617 1.00 90.94 73 ASP A O 1
ATOM 551 N N . ALA A 1 74 ? 7.470 17.120 6.567 1.00 89.31 74 ALA A N 1
ATOM 552 C CA . ALA A 1 74 ? 7.926 18.270 5.785 1.00 89.31 74 ALA A CA 1
ATOM 553 C C . ALA A 1 74 ? 7.064 19.523 6.005 1.00 89.31 74 ALA A C 1
ATOM 555 O O . ALA A 1 74 ? 7.581 20.638 5.955 1.00 89.31 74 ALA A O 1
ATOM 556 N N . VAL A 1 75 ? 5.774 19.349 6.307 1.00 90.00 75 VAL A N 1
ATOM 557 C CA . VAL A 1 75 ? 4.854 20.448 6.658 1.00 90.00 75 VAL A CA 1
ATOM 558 C C . VAL A 1 75 ? 4.699 20.641 8.174 1.00 90.00 75 VAL A C 1
ATOM 560 O O . VAL A 1 75 ? 3.832 21.390 8.622 1.00 90.00 75 VAL A O 1
ATOM 563 N N . GLY A 1 76 ? 5.544 19.986 8.978 1.00 90.62 76 GLY A N 1
ATOM 564 C CA . GLY A 1 76 ? 5.611 20.175 10.430 1.00 90.62 76 GLY A CA 1
ATOM 565 C C . GLY A 1 76 ? 4.596 19.374 11.252 1.00 90.62 76 GLY A C 1
ATOM 566 O O . GLY A 1 76 ? 4.503 19.593 12.459 1.00 90.62 76 GLY A O 1
ATOM 567 N N . LEU A 1 77 ? 3.862 18.429 10.653 1.00 93.31 77 LEU A N 1
ATOM 568 C CA . LEU A 1 77 ? 3.005 17.492 11.387 1.00 93.31 77 LEU A CA 1
ATOM 569 C C . LEU A 1 77 ? 3.862 16.385 12.020 1.00 93.31 77 LEU A C 1
ATOM 571 O O . LEU A 1 77 ? 3.979 15.285 11.489 1.00 93.31 77 LEU A O 1
ATOM 575 N N . LYS A 1 78 ? 4.453 16.687 13.180 1.00 88.88 78 LYS A N 1
ATOM 576 C CA . LYS A 1 78 ? 5.308 15.762 13.938 1.00 88.88 78 LYS A CA 1
ATOM 577 C C . LYS A 1 78 ? 4.491 14.729 14.719 1.00 88.88 78 LYS A C 1
ATOM 579 O O . LYS A 1 78 ? 4.113 14.924 15.884 1.00 88.88 78 LYS A O 1
ATOM 584 N N . LEU A 1 79 ? 4.190 13.617 14.055 1.00 93.00 79 LEU A N 1
ATOM 585 C CA . LEU A 1 79 ? 3.406 12.509 14.602 1.00 93.00 79 LEU A CA 1
ATOM 586 C C . LEU A 1 79 ? 4.279 11.278 14.871 1.00 93.00 79 LEU A C 1
ATOM 588 O O . LEU A 1 79 ? 5.371 11.126 14.337 1.00 93.00 79 LEU A O 1
ATOM 592 N N . LYS A 1 80 ? 3.781 10.390 15.734 1.00 93.25 80 LYS A N 1
ATOM 593 C CA . LYS A 1 80 ? 4.363 9.062 15.940 1.00 93.25 80 LYS A CA 1
ATOM 594 C C . LYS A 1 80 ? 3.655 8.085 15.007 1.00 93.25 80 LYS A C 1
ATOM 596 O O . LYS A 1 80 ? 2.427 8.088 14.955 1.00 93.25 80 LYS A O 1
ATOM 601 N N . TYR A 1 81 ? 4.419 7.241 14.321 1.00 93.00 81 TYR A N 1
ATOM 602 C CA . TYR A 1 81 ? 3.898 6.290 13.342 1.00 93.00 81 TYR A CA 1
ATOM 603 C C . TYR A 1 81 ? 4.133 4.851 13.807 1.00 93.00 81 TYR A C 1
ATOM 605 O O . TYR A 1 81 ? 5.218 4.514 14.284 1.00 93.00 81 TYR A O 1
ATOM 613 N N . TRP A 1 82 ? 3.124 3.999 13.634 1.00 93.12 82 TRP A N 1
ATOM 614 C CA . TRP A 1 82 ? 3.269 2.547 13.712 1.00 93.12 82 TRP A CA 1
ATOM 615 C C . TRP A 1 82 ? 3.013 1.965 12.332 1.00 93.12 82 TRP A C 1
ATOM 617 O O . TRP A 1 82 ? 2.013 2.292 11.693 1.00 93.12 82 TRP A O 1
ATOM 627 N N . ARG A 1 83 ? 3.922 1.117 11.856 1.00 90.38 83 ARG A N 1
ATOM 628 C CA . ARG A 1 83 ? 3.799 0.513 10.534 1.00 90.38 83 ARG A CA 1
ATOM 629 C C . ARG A 1 83 ? 2.859 -0.687 10.606 1.00 90.38 83 ARG A C 1
ATOM 631 O O . ARG A 1 83 ? 3.083 -1.581 11.412 1.00 90.38 83 ARG A O 1
ATOM 638 N N . GLY A 1 84 ? 1.847 -0.722 9.736 1.00 90.19 84 GLY A N 1
ATOM 639 C CA . GLY A 1 84 ? 0.867 -1.815 9.670 1.00 90.19 84 GLY A CA 1
ATOM 640 C C . GLY A 1 84 ? 1.503 -3.201 9.577 1.00 90.19 84 GLY A C 1
ATOM 641 O O . GLY A 1 84 ? 1.137 -4.097 10.323 1.00 90.19 84 GLY A O 1
ATOM 642 N N . THR A 1 85 ? 2.538 -3.348 8.747 1.00 88.44 85 THR A N 1
ATOM 643 C CA . THR A 1 85 ? 3.257 -4.621 8.551 1.00 88.44 85 THR A CA 1
ATOM 644 C C . THR A 1 85 ? 3.982 -5.135 9.797 1.00 88.44 85 THR A C 1
ATOM 646 O O . THR A 1 85 ? 4.407 -6.283 9.814 1.00 88.44 85 THR A O 1
ATOM 649 N N . ASP A 1 86 ? 4.168 -4.305 10.829 1.00 90.69 86 ASP A N 1
ATOM 650 C CA . ASP A 1 86 ? 4.814 -4.733 12.074 1.00 90.69 86 ASP A CA 1
ATOM 651 C C . ASP A 1 86 ? 3.816 -5.441 13.017 1.00 90.69 86 ASP A C 1
ATOM 653 O O . ASP A 1 86 ? 4.236 -6.110 13.961 1.00 90.69 86 ASP A O 1
ATOM 657 N N . PHE A 1 87 ? 2.502 -5.297 12.789 1.00 92.88 87 PHE A N 1
ATOM 658 C CA . PHE A 1 87 ? 1.453 -5.861 13.652 1.00 92.88 87 PHE A CA 1
ATOM 659 C C . PHE A 1 87 ? 0.295 -6.542 12.906 1.00 92.88 87 PHE A C 1
ATOM 661 O O . PHE A 1 87 ? -0.586 -7.097 13.559 1.00 92.88 87 PHE A O 1
ATOM 668 N N . SER A 1 88 ? 0.282 -6.502 11.574 1.00 94.62 88 SER A N 1
ATOM 669 C CA . SER A 1 88 ? -0.793 -7.028 10.736 1.00 94.62 88 SER A CA 1
ATOM 670 C C . SER A 1 88 ? -0.252 -7.830 9.558 1.00 94.62 88 SER A C 1
ATOM 672 O O . SER A 1 88 ? 0.745 -7.441 8.946 1.00 94.62 88 SER A O 1
ATOM 674 N N . VAL A 1 89 ? -0.941 -8.926 9.224 1.00 93.94 89 VAL A N 1
ATOM 675 C CA . VAL A 1 89 ? -0.704 -9.713 7.996 1.00 93.94 89 VAL A CA 1
ATOM 676 C C . VAL A 1 89 ? -1.797 -9.509 6.941 1.00 93.94 89 VAL A C 1
ATOM 678 O O . VAL A 1 89 ? -1.821 -10.211 5.930 1.00 93.94 89 VAL A O 1
ATOM 681 N N . LEU A 1 90 ? -2.739 -8.592 7.181 1.00 95.56 90 LEU A N 1
ATOM 682 C CA . LEU A 1 90 ? -3.855 -8.348 6.269 1.00 95.56 90 LEU A CA 1
ATOM 683 C C . LEU A 1 90 ? -3.356 -7.735 4.954 1.00 95.56 90 LEU A C 1
ATOM 685 O O . LEU A 1 90 ? -2.364 -6.998 4.936 1.00 95.56 90 LEU A O 1
ATOM 689 N N . PRO A 1 91 ? -4.043 -8.016 3.834 1.00 93.25 91 PRO A N 1
ATOM 690 C CA . PRO A 1 91 ? -3.661 -7.472 2.549 1.00 93.25 91 PRO A CA 1
ATOM 691 C C . PRO A 1 91 ? -3.892 -5.960 2.493 1.00 93.25 91 PRO A C 1
ATOM 693 O O . PRO A 1 91 ? -4.671 -5.378 3.247 1.00 93.25 91 PRO A O 1
ATOM 696 N N . SER A 1 92 ? -3.225 -5.326 1.534 1.00 88.44 92 SER A N 1
ATOM 697 C CA . SER A 1 92 ? -3.395 -3.910 1.217 1.00 88.44 92 SER A CA 1
ATOM 698 C C . SER A 1 92 ? -3.912 -3.752 -0.219 1.00 88.44 92 SER A C 1
ATOM 700 O O . SER A 1 92 ? -4.694 -4.567 -0.707 1.00 88.44 92 SER A O 1
ATOM 702 N N . ASN A 1 93 ? -3.497 -2.690 -0.905 1.00 89.69 93 ASN A N 1
ATOM 703 C CA . ASN A 1 93 ? -3.930 -2.368 -2.258 1.00 89.69 93 ASN A CA 1
ATOM 704 C C . ASN A 1 93 ? -3.602 -3.482 -3.262 1.00 89.69 93 ASN A C 1
ATOM 706 O O . ASN A 1 93 ? -2.517 -4.064 -3.241 1.00 89.69 93 ASN A O 1
ATOM 710 N N . VAL A 1 94 ? -4.522 -3.704 -4.202 1.00 92.62 94 VAL A N 1
ATOM 711 C CA . VAL A 1 94 ? -4.406 -4.717 -5.256 1.00 92.62 94 VAL A CA 1
ATOM 712 C C . VAL A 1 94 ? -4.773 -4.159 -6.624 1.00 92.62 94 VAL A C 1
ATOM 714 O O . VAL A 1 94 ? -5.491 -3.165 -6.734 1.00 92.62 94 VAL A O 1
ATOM 717 N N . TYR A 1 95 ? -4.347 -4.852 -7.680 1.00 95.25 95 TYR A N 1
ATOM 718 C CA . TYR A 1 95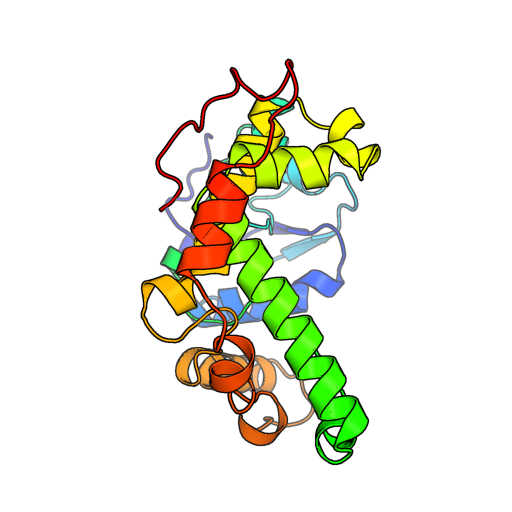 ? -4.980 -4.723 -8.989 1.00 95.25 95 TYR A CA 1
ATOM 719 C C . TYR A 1 95 ? -6.181 -5.664 -9.077 1.00 95.25 95 TYR A C 1
ATOM 721 O O . TYR A 1 95 ? -6.073 -6.844 -8.755 1.00 95.25 95 TYR A O 1
ATOM 729 N N . ALA A 1 96 ? -7.315 -5.149 -9.552 1.00 96.06 96 ALA A N 1
ATOM 730 C CA . ALA A 1 96 ? -8.533 -5.925 -9.743 1.00 96.06 96 ALA A CA 1
ATOM 731 C C . ALA A 1 96 ? -8.883 -6.031 -11.232 1.00 96.06 96 ALA A C 1
ATOM 733 O O 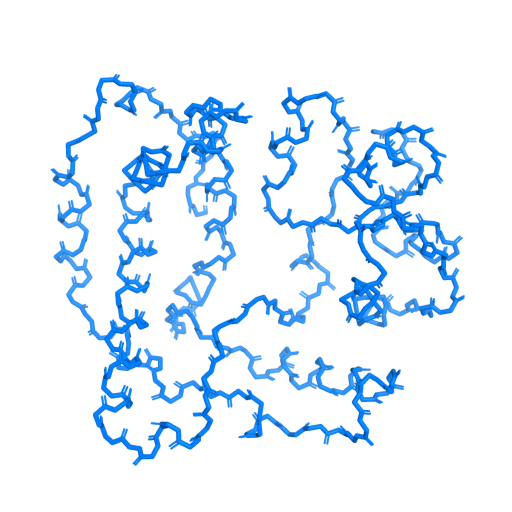. ALA A 1 96 ? -8.877 -5.040 -11.965 1.00 96.06 96 ALA A O 1
ATOM 734 N N . VAL A 1 97 ? -9.230 -7.240 -11.669 1.00 95.56 97 VAL A N 1
ATOM 735 C CA . VAL A 1 97 ? -9.725 -7.533 -13.020 1.00 95.56 97 VAL A CA 1
ATOM 736 C C . VAL A 1 97 ? -10.987 -8.380 -12.919 1.00 95.56 97 VAL A C 1
ATOM 738 O O . VAL A 1 97 ? -11.219 -9.059 -11.919 1.00 95.56 97 VAL A O 1
ATOM 741 N N . ARG A 1 98 ? -11.825 -8.379 -13.958 1.00 96.19 98 ARG A N 1
ATOM 742 C CA . ARG A 1 98 ? -12.971 -9.296 -13.984 1.00 96.19 98 ARG A CA 1
ATOM 743 C C . ARG A 1 98 ? -12.473 -10.726 -14.167 1.00 96.19 98 ARG A C 1
ATOM 745 O O . ARG A 1 98 ? -11.765 -11.010 -15.129 1.00 96.19 98 ARG A O 1
ATOM 752 N N . LYS A 1 99 ? -12.950 -11.653 -13.331 1.00 94.69 99 LYS A N 1
ATOM 753 C CA . LYS A 1 99 ? -12.665 -13.097 -13.463 1.00 94.69 99 LYS A CA 1
ATOM 754 C C . LYS A 1 99 ? -13.019 -13.645 -14.854 1.00 94.69 99 LYS A C 1
ATOM 756 O O . LYS A 1 99 ? -12.354 -14.546 -15.351 1.00 94.69 99 LYS A O 1
ATOM 761 N N . SER A 1 100 ? -14.041 -13.093 -15.513 1.00 96.50 100 SER A N 1
ATOM 762 C CA . SER A 1 100 ? -14.413 -13.468 -16.883 1.00 96.50 100 SER A CA 1
ATOM 763 C C . SER A 1 100 ? -13.397 -13.032 -17.941 1.00 96.50 100 SER A C 1
ATOM 765 O O . SER A 1 100 ? -13.249 -13.738 -18.935 1.00 96.50 100 SER A O 1
ATOM 767 N N . ASP A 1 101 ? -12.673 -11.928 -17.734 1.00 97.38 101 ASP A N 1
ATOM 768 C CA . ASP A 1 101 ? -11.661 -11.455 -18.685 1.00 97.38 101 ASP A CA 1
ATOM 769 C C . ASP A 1 101 ? -10.434 -12.385 -18.714 1.00 97.38 101 ASP A C 1
ATOM 771 O O . ASP A 1 101 ? -9.752 -12.450 -19.729 1.00 97.38 101 ASP A O 1
ATOM 775 N N . LEU A 1 102 ? -10.204 -13.183 -17.663 1.00 96.00 102 LEU A N 1
ATOM 776 C CA . LEU A 1 102 ? -9.149 -14.206 -17.639 1.00 96.00 102 LEU A CA 1
ATOM 777 C C . LEU A 1 102 ? -9.437 -15.408 -18.554 1.00 96.00 102 LEU A C 1
ATOM 779 O O . LEU A 1 102 ? -8.518 -16.151 -18.891 1.00 96.00 102 LEU A O 1
ATOM 783 N N . LYS A 1 103 ? -10.701 -15.611 -18.955 1.00 96.62 103 LYS A N 1
ATOM 784 C CA . LYS A 1 103 ? -11.111 -16.695 -19.867 1.00 96.62 103 LYS A CA 1
ATOM 785 C C . LYS A 1 103 ? -10.912 -16.339 -21.342 1.00 96.62 103 LYS A C 1
ATOM 787 O O . LYS A 1 103 ? -10.940 -17.223 -22.192 1.00 96.62 103 LYS A O 1
ATOM 792 N N . ASP A 1 104 ? -10.748 -15.056 -21.644 1.00 98.25 104 ASP A N 1
ATOM 793 C CA . ASP A 1 104 ? -10.457 -14.547 -22.979 1.00 98.25 104 ASP A CA 1
ATOM 794 C C . ASP A 1 104 ? -8.936 -14.446 -23.138 1.00 98.25 104 ASP A C 1
ATOM 796 O O . ASP A 1 104 ? -8.269 -13.738 -22.382 1.00 98.25 104 ASP A O 1
ATOM 800 N N . SER A 1 105 ? -8.372 -15.170 -24.105 1.00 97.81 105 SER A N 1
ATOM 801 C CA . SER A 1 105 ? -6.919 -15.261 -24.271 1.00 97.81 105 SER A CA 1
ATOM 802 C C . SER A 1 105 ? -6.268 -13.917 -24.598 1.00 97.81 105 SER A C 1
ATOM 804 O O . SER A 1 105 ? -5.183 -13.636 -24.090 1.00 97.81 105 SER A O 1
ATOM 806 N N . ALA A 1 106 ? -6.926 -13.063 -25.386 1.00 98.44 106 ALA A N 1
ATOM 807 C CA . ALA A 1 106 ? -6.395 -11.754 -25.754 1.00 98.44 106 ALA A CA 1
ATOM 808 C C . ALA A 1 106 ? -6.418 -10.790 -24.561 1.00 98.44 106 ALA A C 1
ATOM 810 O O . ALA A 1 106 ? -5.461 -10.046 -24.335 1.00 98.44 106 ALA A O 1
ATOM 811 N N . LYS A 1 107 ? -7.486 -10.824 -23.756 1.00 98.44 107 LYS A N 1
ATOM 812 C CA . LYS A 1 107 ? -7.563 -10.011 -22.535 1.00 98.44 107 LYS A CA 1
ATOM 813 C C . LYS A 1 107 ? -6.601 -10.498 -21.460 1.00 98.44 107 LYS A C 1
ATOM 815 O O . LYS A 1 107 ? -5.926 -9.669 -20.853 1.00 98.44 107 LYS A O 1
ATOM 820 N N . ARG A 1 108 ? -6.494 -11.815 -21.248 1.00 98.19 108 ARG A N 1
ATOM 821 C CA . ARG A 1 108 ? -5.511 -12.399 -20.325 1.00 98.19 108 ARG A CA 1
ATOM 822 C C . ARG A 1 108 ? -4.090 -11.988 -20.717 1.00 98.19 108 ARG A C 1
ATOM 824 O O . ARG A 1 108 ? -3.351 -11.524 -19.855 1.00 98.19 108 ARG A O 1
ATOM 831 N N . ASP A 1 109 ? -3.735 -12.084 -21.999 1.00 98.38 109 ASP A N 1
ATOM 832 C CA . ASP A 1 109 ? -2.428 -11.645 -22.513 1.00 98.38 109 ASP A CA 1
ATOM 833 C C . ASP A 1 109 ? -2.176 -10.147 -22.255 1.00 98.38 109 ASP A C 1
ATOM 835 O O . ASP A 1 109 ? -1.108 -9.769 -21.769 1.00 98.38 109 ASP A O 1
ATOM 839 N N . ALA A 1 110 ? -3.174 -9.287 -22.487 1.00 98.56 110 ALA A N 1
ATOM 840 C CA . ALA A 1 110 ? -3.064 -7.861 -22.179 1.00 98.56 110 ALA A CA 1
ATOM 841 C C . ALA A 1 110 ? -2.841 -7.595 -20.676 1.00 98.56 110 ALA A C 1
ATOM 843 O O . ALA A 1 110 ? -1.996 -6.771 -20.319 1.00 98.56 110 ALA A O 1
ATOM 844 N N . ILE A 1 111 ? -3.547 -8.316 -19.797 1.00 98.50 111 ILE A N 1
ATOM 845 C CA . ILE A 1 111 ? -3.383 -8.217 -18.338 1.00 98.50 111 ILE A CA 1
ATOM 846 C C . ILE A 1 111 ? -1.975 -8.659 -17.928 1.00 98.50 111 ILE A C 1
ATOM 848 O O . ILE A 1 111 ? -1.301 -7.934 -17.197 1.00 98.50 111 ILE A O 1
ATOM 852 N N . VAL A 1 112 ? -1.490 -9.797 -18.431 1.00 98.56 112 VAL A N 1
ATOM 853 C CA . VAL A 1 112 ? -0.129 -10.274 -18.143 1.00 98.56 112 VAL A CA 1
ATOM 854 C C . VAL A 1 112 ? 0.912 -9.253 -18.601 1.00 98.56 112 VAL A C 1
ATOM 856 O O . VAL A 1 112 ? 1.837 -8.944 -17.853 1.00 98.56 112 VAL A O 1
ATOM 859 N N . LYS A 1 113 ? 0.767 -8.680 -19.802 1.00 98.69 113 LYS A N 1
ATOM 860 C CA . LYS A 1 113 ? 1.681 -7.640 -20.303 1.00 98.69 113 LYS A CA 1
ATOM 861 C C . LYS A 1 113 ? 1.677 -6.391 -19.423 1.00 98.69 113 LYS A C 1
ATOM 863 O O . LYS A 1 113 ? 2.748 -5.844 -19.164 1.00 98.69 113 LYS A O 1
ATOM 868 N N . PHE A 1 114 ? 0.510 -5.970 -18.936 1.00 98.56 114 PHE A N 1
ATOM 869 C CA . PHE A 1 114 ? 0.398 -4.865 -17.985 1.00 98.56 114 PHE A CA 1
ATOM 870 C C . PHE A 1 114 ? 1.115 -5.178 -16.662 1.00 98.56 114 PHE A C 1
ATOM 872 O O . PHE A 1 114 ? 1.966 -4.401 -16.227 1.00 98.56 114 PHE A O 1
ATOM 879 N N . LEU A 1 115 ? 0.835 -6.337 -16.056 1.00 98.12 115 LEU A N 1
ATOM 880 C CA . LEU A 1 115 ? 1.457 -6.760 -14.796 1.00 98.12 115 LEU A CA 1
ATOM 881 C C . LEU A 1 115 ? 2.975 -6.938 -14.937 1.00 98.12 115 LEU A C 1
ATOM 883 O O . LEU A 1 115 ? 3.726 -6.539 -14.045 1.00 98.12 115 LEU A O 1
ATOM 887 N N . ARG A 1 116 ? 3.441 -7.454 -16.082 1.00 98.62 116 ARG A N 1
ATOM 888 C CA . ARG A 1 116 ? 4.867 -7.531 -16.421 1.00 98.62 116 ARG A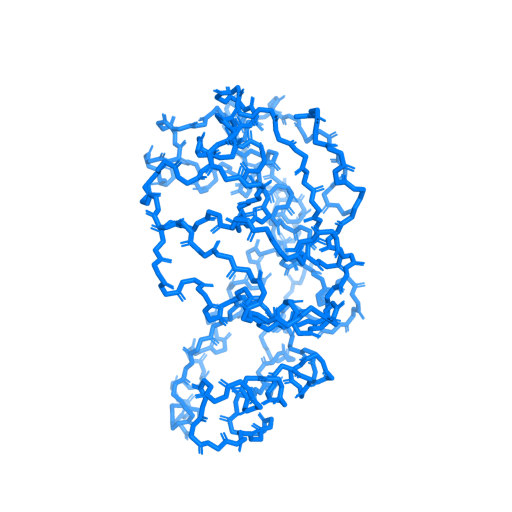 CA 1
ATOM 889 C C . ARG A 1 116 ? 5.492 -6.145 -16.502 1.00 98.62 116 ARG A C 1
ATOM 891 O O . ARG A 1 116 ? 6.528 -5.920 -15.890 1.00 98.62 116 ARG A O 1
ATOM 898 N N . GLY A 1 117 ? 4.843 -5.193 -17.174 1.00 98.38 117 GLY A N 1
ATOM 899 C CA . GLY A 1 117 ? 5.287 -3.797 -17.205 1.00 98.38 117 GLY A CA 1
ATOM 900 C C . GLY A 1 117 ? 5.382 -3.175 -15.806 1.00 98.38 117 GLY A C 1
ATOM 901 O O . GLY A 1 117 ? 6.389 -2.546 -15.484 1.00 98.38 117 GLY A O 1
ATOM 902 N N . SER A 1 118 ? 4.386 -3.417 -14.947 1.00 97.06 118 SER A N 1
ATOM 903 C CA . SER A 1 118 ? 4.403 -2.971 -13.544 1.00 97.06 118 SER A CA 1
ATOM 904 C C . SER A 1 118 ? 5.568 -3.591 -12.761 1.00 97.06 118 SER A C 1
ATOM 906 O O . SER A 1 118 ? 6.290 -2.882 -12.061 1.00 97.06 118 SER A O 1
ATOM 908 N N . SER A 1 119 ? 5.790 -4.899 -12.906 1.00 97.62 119 SER A N 1
ATOM 909 C CA . SER A 1 119 ? 6.877 -5.632 -12.238 1.00 97.62 119 SER A CA 1
ATOM 910 C C . SER A 1 119 ? 8.253 -5.160 -12.712 1.00 97.62 119 SER A C 1
ATOM 912 O O . SER A 1 119 ? 9.144 -4.914 -11.899 1.00 97.62 119 SER A O 1
ATOM 914 N N . MET A 1 120 ? 8.409 -4.934 -14.020 1.00 98.19 120 MET A N 1
ATOM 915 C CA . MET A 1 120 ? 9.608 -4.332 -14.604 1.00 98.19 120 MET A CA 1
ATOM 916 C C . MET A 1 120 ? 9.839 -2.911 -14.082 1.00 98.19 120 MET A C 1
ATOM 918 O O . MET A 1 120 ? 10.982 -2.558 -13.824 1.00 98.19 120 MET A O 1
ATOM 922 N N . GLY A 1 121 ? 8.790 -2.104 -13.889 1.00 96.88 121 GLY A N 1
ATOM 923 C CA . GLY A 1 121 ? 8.897 -0.757 -13.319 1.00 96.88 121 GLY A CA 1
ATOM 924 C C . GLY A 1 121 ? 9.387 -0.762 -11.868 1.00 96.88 121 GLY A C 1
ATOM 925 O O . GLY A 1 121 ? 10.316 -0.027 -11.527 1.00 96.88 121 GLY A O 1
ATOM 926 N N . LEU A 1 122 ? 8.832 -1.646 -11.032 1.00 95.12 122 LEU A N 1
ATOM 927 C CA . LEU A 1 122 ? 9.304 -1.854 -9.657 1.00 95.12 122 LEU A CA 1
ATOM 928 C C . LEU A 1 122 ? 10.758 -2.340 -9.636 1.00 95.12 122 LEU A C 1
ATOM 930 O O . LEU A 1 122 ? 11.575 -1.829 -8.870 1.00 95.12 122 LEU A O 1
ATOM 934 N N . HIS A 1 123 ? 11.107 -3.285 -10.512 1.00 96.38 123 HIS A N 1
ATOM 935 C CA . HIS A 1 123 ? 12.475 -3.775 -10.657 1.00 96.38 123 HIS A CA 1
ATOM 936 C C . HIS A 1 123 ? 13.427 -2.704 -11.211 1.00 96.38 123 HIS A C 1
ATOM 938 O O . HIS A 1 123 ? 14.574 -2.624 -10.803 1.00 96.38 123 HIS A O 1
ATOM 944 N N . PHE A 1 124 ? 12.975 -1.823 -12.094 1.00 97.25 124 PHE A N 1
ATOM 945 C CA . PHE A 1 124 ? 13.778 -0.710 -12.591 1.00 97.25 124 PHE A CA 1
ATOM 946 C C . PHE A 1 124 ? 14.083 0.290 -11.469 1.00 97.25 124 PHE A C 1
ATOM 948 O O . PHE A 1 124 ? 15.250 0.581 -11.201 1.00 97.25 124 PHE A O 1
ATOM 955 N N . GLY A 1 125 ? 13.047 0.771 -10.768 1.00 94.25 125 GLY A N 1
ATOM 956 C CA . GLY A 1 125 ? 13.194 1.740 -9.676 1.00 94.25 125 GLY A CA 1
ATOM 957 C C . GLY A 1 125 ? 14.039 1.191 -8.527 1.00 94.25 125 GLY A C 1
ATOM 958 O O . GLY A 1 125 ? 14.814 1.919 -7.918 1.00 94.25 125 GLY A O 1
ATOM 959 N N . ARG A 1 126 ? 13.984 -0.126 -8.313 1.00 91.25 126 ARG A N 1
ATOM 960 C CA . ARG A 1 126 ? 14.851 -0.862 -7.395 1.00 91.25 126 ARG A CA 1
ATOM 961 C C . ARG A 1 126 ? 16.351 -0.650 -7.670 1.00 91.25 126 ARG A C 1
ATOM 963 O O . ARG A 1 126 ? 17.133 -0.547 -6.727 1.00 91.25 126 ARG A O 1
ATOM 970 N N . PHE A 1 127 ? 16.758 -0.624 -8.938 1.00 93.25 127 PHE A N 1
ATOM 971 C CA . PHE A 1 127 ? 18.165 -0.498 -9.347 1.00 93.25 127 PHE A CA 1
ATOM 972 C C . PHE A 1 127 ? 18.568 0.921 -9.757 1.00 93.25 127 PHE A C 1
ATOM 974 O O . PHE A 1 127 ? 19.761 1.193 -9.896 1.00 93.25 127 PHE A O 1
ATOM 981 N N . ASN A 1 128 ? 17.602 1.824 -9.922 1.00 95.06 128 ASN A N 1
ATOM 982 C CA . ASN A 1 128 ? 17.841 3.257 -10.033 1.00 95.06 128 ASN A CA 1
ATOM 983 C C . ASN A 1 128 ? 16.700 4.051 -9.364 1.00 95.06 128 ASN A C 1
ATOM 985 O O . ASN A 1 128 ? 15.786 4.530 -10.048 1.00 95.06 128 ASN A O 1
ATOM 989 N N . PRO A 1 129 ? 16.749 4.202 -8.028 1.00 94.75 129 PRO A N 1
ATOM 990 C CA . PRO A 1 129 ? 15.759 4.957 -7.269 1.00 94.75 129 PRO A CA 1
ATOM 991 C C . PRO A 1 129 ? 15.548 6.383 -7.768 1.00 94.75 129 PRO A C 1
ATOM 993 O O . PRO A 1 129 ? 14.408 6.814 -7.924 1.00 94.75 129 PRO A O 1
ATOM 996 N N . GLN A 1 130 ? 16.626 7.113 -8.075 1.00 95.88 130 GLN A N 1
ATOM 997 C CA . GLN A 1 130 ? 16.498 8.482 -8.574 1.00 95.88 130 GLN A CA 1
ATOM 998 C C . GLN A 1 130 ? 15.755 8.531 -9.906 1.00 95.88 130 GLN A C 1
ATOM 1000 O O . GLN A 1 130 ? 14.931 9.417 -10.097 1.00 95.88 130 GLN A O 1
ATOM 1005 N N . ALA A 1 131 ? 15.989 7.572 -10.806 1.00 96.44 131 ALA A N 1
ATOM 1006 C CA . ALA A 1 131 ? 15.268 7.518 -12.073 1.00 96.44 131 ALA A CA 1
ATOM 1007 C C . ALA A 1 131 ? 13.783 7.212 -11.861 1.00 96.44 131 ALA A C 1
ATOM 1009 O O . ALA A 1 131 ? 12.939 7.868 -12.468 1.00 96.44 131 ALA A O 1
ATOM 1010 N N . GLY A 1 132 ? 13.458 6.263 -10.975 1.00 94.69 132 GLY A N 1
ATOM 1011 C CA . GLY A 1 132 ? 12.071 5.969 -10.606 1.00 94.69 132 GLY A CA 1
ATOM 1012 C C . GLY A 1 132 ? 11.339 7.210 -10.086 1.00 94.69 132 GLY A C 1
ATOM 1013 O O . GLY A 1 132 ? 10.266 7.548 -10.590 1.00 94.69 132 GLY A O 1
ATOM 1014 N N . ALA A 1 133 ? 11.956 7.932 -9.145 1.00 95.44 133 ALA A N 1
ATOM 1015 C CA . ALA A 1 133 ? 11.378 9.147 -8.576 1.00 95.44 133 ALA A CA 1
ATOM 1016 C C . ALA A 1 133 ? 11.279 10.266 -9.619 1.00 95.44 133 ALA A C 1
ATOM 1018 O O . ALA A 1 133 ? 10.225 10.886 -9.741 1.00 95.44 133 ALA A O 1
ATOM 1019 N N . GLN A 1 134 ? 12.330 10.474 -10.419 1.00 97.31 134 GLN A N 1
ATOM 1020 C CA . GLN A 1 134 ? 12.354 11.482 -11.475 1.00 97.31 134 GLN A CA 1
ATOM 1021 C C . GLN A 1 134 ? 11.231 11.271 -12.492 1.00 97.31 134 GLN A C 1
ATOM 1023 O O . GLN A 1 134 ? 10.529 12.224 -12.811 1.00 97.31 134 GLN A O 1
ATOM 1028 N N . ILE A 1 135 ? 11.034 10.047 -12.995 1.00 96.56 135 ILE A N 1
ATOM 1029 C CA . ILE A 1 135 ? 10.012 9.760 -14.016 1.00 96.56 135 ILE A CA 1
ATOM 1030 C C . ILE A 1 135 ? 8.619 10.166 -13.516 1.00 96.56 135 ILE A C 1
ATOM 1032 O O . ILE A 1 135 ? 7.868 10.827 -14.233 1.00 96.56 135 ILE A O 1
ATOM 1036 N N . VAL A 1 136 ? 8.281 9.805 -12.275 1.00 94.56 136 VAL A N 1
ATOM 1037 C CA . VAL A 1 136 ? 6.990 10.153 -11.662 1.00 94.56 136 VAL A CA 1
ATOM 1038 C C . VAL A 1 136 ? 6.911 11.657 -11.392 1.00 94.56 136 VAL A C 1
ATOM 1040 O O . VAL A 1 136 ? 5.921 12.303 -11.739 1.00 94.56 136 VAL A O 1
ATOM 1043 N N . TYR A 1 137 ? 7.962 12.232 -10.814 1.00 96.06 137 TYR A N 1
ATOM 1044 C CA . TYR A 1 137 ? 8.020 13.647 -10.468 1.00 96.06 137 TYR A CA 1
ATOM 1045 C C . TYR A 1 137 ? 7.909 14.555 -11.694 1.00 96.06 137 TYR A C 1
ATOM 1047 O O . TYR A 1 137 ? 7.201 15.556 -11.640 1.00 96.06 137 TYR A O 1
ATOM 1055 N N . ASP A 1 138 ? 8.552 14.209 -12.809 1.00 96.19 138 ASP A N 1
ATOM 1056 C CA . ASP A 1 138 ? 8.512 14.967 -14.064 1.00 96.19 138 ASP A CA 1
ATOM 1057 C C . ASP A 1 138 ? 7.147 14.823 -14.765 1.00 96.19 138 ASP A C 1
ATOM 1059 O O . ASP A 1 138 ? 6.659 15.774 -15.384 1.00 96.19 138 ASP A O 1
ATOM 1063 N N . GLN A 1 139 ? 6.467 13.684 -14.601 1.00 96.81 139 GLN A N 1
ATOM 1064 C CA . GLN A 1 139 ? 5.142 13.447 -15.179 1.00 96.81 139 GLN A CA 1
ATOM 1065 C C . GLN A 1 139 ? 4.023 14.199 -14.441 1.00 96.81 139 GLN A C 1
ATOM 1067 O O . GLN A 1 139 ? 3.135 14.766 -15.082 1.00 96.81 139 GLN A O 1
ATOM 1072 N N . PHE A 1 140 ? 4.039 14.218 -13.104 1.00 95.31 140 PHE A N 1
ATOM 1073 C CA . PHE A 1 140 ? 2.907 14.701 -12.306 1.00 95.31 140 PHE A CA 1
ATOM 1074 C C . PHE A 1 140 ? 3.199 16.044 -11.629 1.00 95.31 140 PHE A C 1
ATOM 1076 O O . PHE A 1 140 ? 3.890 16.113 -10.614 1.00 95.31 140 PHE A O 1
ATOM 1083 N N . ALA A 1 141 ? 2.607 17.121 -12.161 1.00 94.56 141 ALA A N 1
ATOM 1084 C CA . ALA A 1 141 ? 2.756 18.477 -11.619 1.00 94.56 141 ALA A CA 1
ATOM 1085 C C . ALA A 1 141 ? 2.369 18.579 -10.137 1.00 94.56 141 ALA A C 1
ATOM 1087 O O . ALA A 1 141 ? 3.090 19.200 -9.363 1.00 94.56 141 ALA A O 1
ATOM 1088 N N . SER A 1 142 ? 1.309 17.879 -9.728 1.00 91.00 142 SER A N 1
ATOM 1089 C CA . SER A 1 142 ? 0.835 17.868 -8.343 1.00 91.00 142 SER A CA 1
ATOM 1090 C C . SER A 1 142 ? 1.882 17.375 -7.342 1.00 91.00 142 SER A C 1
ATOM 1092 O O . SER A 1 142 ? 1.865 17.814 -6.198 1.00 91.00 142 SER A O 1
ATOM 1094 N N . ILE A 1 143 ? 2.794 16.480 -7.744 1.00 91.44 143 ILE A N 1
ATOM 1095 C CA . ILE A 1 143 ? 3.888 16.023 -6.875 1.00 91.44 143 ILE A CA 1
ATOM 1096 C C . ILE A 1 143 ? 4.925 17.136 -6.711 1.00 91.44 143 ILE A C 1
ATOM 1098 O O . ILE A 1 143 ? 5.365 17.400 -5.597 1.00 91.44 143 ILE A O 1
ATOM 1102 N N . ARG A 1 144 ? 5.265 17.837 -7.798 1.00 92.88 144 ARG A N 1
ATOM 1103 C CA . ARG A 1 144 ? 6.233 18.949 -7.778 1.00 92.88 144 ARG A CA 1
ATOM 1104 C C . ARG A 1 144 ? 5.751 20.146 -6.970 1.00 92.88 144 ARG A C 1
ATOM 1106 O O . ARG A 1 144 ? 6.555 20.8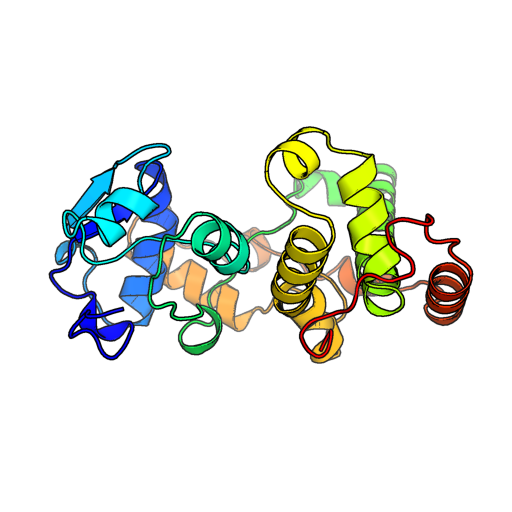71 -6.402 1.00 92.88 144 ARG A O 1
ATOM 1113 N N . GLU A 1 145 ? 4.441 20.356 -6.942 1.00 91.44 145 GLU A N 1
ATOM 1114 C CA . GLU A 1 145 ? 3.807 21.403 -6.138 1.00 91.44 145 GLU A CA 1
ATOM 1115 C C . GLU A 1 145 ? 3.851 21.093 -4.635 1.00 91.44 145 GLU A C 1
ATOM 1117 O O . GLU A 1 145 ? 3.780 22.012 -3.823 1.00 91.44 145 GLU A O 1
ATOM 1122 N N . GLN A 1 146 ? 3.974 19.816 -4.261 1.00 87.50 146 GLN A N 1
ATOM 1123 C CA . GLN A 1 146 ? 3.886 19.358 -2.871 1.00 87.50 146 GLN A CA 1
ATOM 1124 C C . GLN A 1 146 ? 5.231 18.930 -2.277 1.00 87.50 146 GLN A C 1
ATOM 1126 O O . GLN A 1 146 ? 5.381 18.925 -1.057 1.00 87.50 146 GLN A O 1
ATOM 1131 N N . MET A 1 147 ? 6.203 18.542 -3.104 1.00 92.31 147 MET A N 1
ATOM 1132 C CA . MET A 1 147 ? 7.450 17.932 -2.648 1.00 92.31 147 MET A CA 1
ATOM 1133 C C . MET A 1 147 ? 8.652 18.472 -3.406 1.00 92.31 147 MET A C 1
ATOM 1135 O O . MET A 1 147 ? 8.593 18.726 -4.604 1.00 92.31 147 MET A O 1
ATOM 1139 N N . THR A 1 148 ? 9.781 18.569 -2.710 1.00 95.12 148 THR A N 1
ATOM 1140 C CA . THR A 1 148 ? 11.090 18.694 -3.353 1.00 95.12 148 THR A CA 1
ATOM 1141 C C . THR A 1 148 ? 11.529 17.336 -3.926 1.00 95.12 148 THR A C 1
ATOM 1143 O O . THR A 1 148 ? 11.013 16.298 -3.499 1.00 95.12 148 THR A O 1
ATOM 1146 N N . PRO A 1 149 ? 12.507 17.295 -4.850 1.00 96.31 149 PRO A N 1
ATOM 1147 C CA . PRO A 1 149 ? 13.079 16.038 -5.339 1.00 96.31 149 PRO A CA 1
ATOM 1148 C C . PRO A 1 149 ? 13.572 15.098 -4.227 1.00 96.31 149 PRO A C 1
ATOM 1150 O O . PRO A 1 149 ? 13.306 13.899 -4.288 1.00 96.31 149 PRO A O 1
ATOM 1153 N N . ASP A 1 150 ? 14.219 15.625 -3.180 1.00 95.25 150 ASP A N 1
ATOM 1154 C CA . ASP A 1 150 ? 14.661 14.833 -2.023 1.00 95.25 150 ASP A CA 1
ATOM 1155 C C . ASP A 1 150 ? 13.489 14.182 -1.275 1.00 95.25 150 ASP A C 1
ATOM 1157 O O . ASP A 1 150 ? 13.542 12.993 -0.957 1.00 95.25 150 ASP A O 1
ATOM 1161 N N . LEU A 1 151 ? 12.406 14.933 -1.036 1.00 94.12 151 LEU A N 1
ATOM 1162 C CA . LEU A 1 151 ? 11.203 14.411 -0.378 1.00 94.12 151 LEU A CA 1
ATOM 1163 C C . LEU A 1 151 ? 10.489 13.373 -1.246 1.00 94.12 151 LEU A C 1
ATOM 1165 O O . LEU A 1 151 ? 10.052 12.342 -0.738 1.00 94.12 151 LEU A O 1
ATOM 1169 N N . ALA A 1 152 ? 10.406 13.610 -2.556 1.00 94.50 152 ALA A N 1
ATOM 1170 C CA . ALA A 1 152 ? 9.810 12.664 -3.491 1.00 94.50 152 ALA A CA 1
ATOM 1171 C C . ALA A 1 152 ? 10.617 11.355 -3.570 1.00 94.50 152 ALA A C 1
ATOM 1173 O O . ALA A 1 152 ? 10.025 10.273 -3.575 1.00 94.50 152 ALA A O 1
ATOM 1174 N N . LEU A 1 153 ? 11.957 11.431 -3.573 1.00 95.12 153 LEU A N 1
ATOM 1175 C CA . LEU A 1 153 ? 12.816 10.245 -3.528 1.00 95.12 153 LEU A CA 1
ATOM 1176 C C . LEU A 1 153 ? 12.624 9.459 -2.232 1.00 95.12 153 LEU A C 1
ATOM 1178 O O . LEU A 1 153 ? 12.493 8.235 -2.278 1.00 95.12 153 LEU A O 1
ATOM 1182 N N . GLU A 1 154 ? 12.607 10.143 -1.088 1.00 93.56 154 GLU A N 1
ATOM 1183 C CA . GLU A 1 154 ? 12.458 9.481 0.207 1.00 93.56 154 GLU A CA 1
ATOM 1184 C C . GLU A 1 154 ? 11.066 8.860 0.367 1.00 93.56 154 GLU A C 1
ATOM 1186 O O . GLU A 1 154 ? 10.950 7.711 0.796 1.00 93.56 154 GLU A O 1
ATOM 1191 N N . SER A 1 155 ? 10.016 9.558 -0.077 1.00 92.12 155 SER A N 1
ATOM 1192 C CA . SER A 1 155 ? 8.657 9.016 -0.069 1.00 92.12 155 SER A CA 1
ATOM 1193 C C . SER A 1 155 ? 8.553 7.762 -0.950 1.00 92.12 155 SER A C 1
ATOM 1195 O O . SER A 1 155 ? 8.048 6.720 -0.522 1.00 92.12 155 SER A O 1
ATOM 1197 N N . MET A 1 156 ? 9.127 7.801 -2.157 1.00 91.62 156 MET A N 1
ATOM 1198 C CA . MET A 1 156 ? 9.168 6.633 -3.038 1.00 91.62 156 MET A CA 1
ATOM 1199 C C . MET A 1 156 ? 9.976 5.475 -2.431 1.00 91.62 156 MET A C 1
ATOM 1201 O O . MET A 1 156 ? 9.554 4.324 -2.543 1.00 91.62 156 MET A O 1
ATOM 1205 N N . ARG A 1 157 ? 11.116 5.750 -1.780 1.00 90.69 157 ARG A N 1
ATOM 1206 C CA . ARG A 1 157 ? 11.944 4.726 -1.118 1.00 90.69 157 ARG A CA 1
ATOM 1207 C C . ARG A 1 157 ? 11.161 3.977 -0.051 1.00 90.69 157 ARG A C 1
ATOM 1209 O O . ARG A 1 157 ? 11.202 2.748 -0.021 1.00 90.69 157 ARG A O 1
ATOM 1216 N N . GLN A 1 158 ? 10.445 4.706 0.801 1.00 89.75 158 GLN A N 1
ATOM 1217 C CA . GLN A 1 158 ? 9.612 4.090 1.824 1.00 89.75 158 GLN A CA 1
ATOM 1218 C C . GLN A 1 158 ? 8.491 3.248 1.203 1.00 89.75 158 GLN A C 1
ATOM 1220 O O . GLN A 1 158 ? 8.355 2.082 1.559 1.00 89.75 158 GLN A O 1
ATOM 1225 N N . LEU A 1 159 ? 7.749 3.780 0.225 1.00 89.19 159 LEU A N 1
ATOM 1226 C CA . LEU A 1 159 ? 6.696 3.030 -0.477 1.00 89.19 159 LEU A CA 1
ATOM 1227 C C . LEU A 1 159 ? 7.218 1.749 -1.136 1.00 89.19 159 LEU A C 1
ATOM 1229 O O . LEU A 1 159 ? 6.576 0.697 -1.063 1.00 89.19 159 LEU A O 1
ATOM 1233 N N . ALA A 1 160 ? 8.387 1.826 -1.775 1.00 88.69 160 ALA A N 1
ATOM 1234 C CA . ALA A 1 160 ? 8.984 0.700 -2.477 1.00 88.69 160 ALA A CA 1
ATOM 1235 C C . ALA A 1 160 ? 9.232 -0.497 -1.552 1.00 88.69 160 ALA A C 1
ATOM 1237 O O . ALA A 1 160 ? 9.081 -1.629 -2.004 1.00 88.69 160 ALA A O 1
ATOM 1238 N N . TYR A 1 161 ? 9.534 -0.268 -0.268 1.00 86.31 161 TYR A N 1
ATOM 1239 C CA . TYR A 1 161 ? 9.755 -1.337 0.709 1.00 86.31 161 TYR A CA 1
ATOM 1240 C C . TYR A 1 161 ? 8.595 -2.344 0.763 1.00 86.31 161 TYR A C 1
ATOM 1242 O O . TYR A 1 161 ? 8.841 -3.554 0.787 1.00 86.31 161 TYR A O 1
ATOM 1250 N N . SER A 1 162 ? 7.350 -1.853 0.721 1.00 86.06 162 SER A N 1
ATOM 1251 C CA . SER A 1 162 ? 6.148 -2.697 0.685 1.00 86.06 162 SER A CA 1
ATOM 1252 C C . SER A 1 162 ? 5.878 -3.273 -0.705 1.00 86.06 162 SER A C 1
ATOM 1254 O O . SER A 1 162 ? 5.606 -4.462 -0.829 1.00 86.06 162 SER A O 1
ATOM 1256 N N . PHE A 1 163 ? 6.007 -2.482 -1.777 1.00 89.19 163 PHE A N 1
ATOM 1257 C CA . PHE A 1 163 ? 5.704 -2.965 -3.136 1.00 89.19 163 PHE A CA 1
ATOM 1258 C C . PHE A 1 163 ? 6.623 -4.093 -3.629 1.00 89.19 163 PHE A C 1
ATOM 1260 O O . PHE A 1 163 ? 6.253 -4.833 -4.542 1.00 89.19 163 PHE A O 1
ATOM 1267 N N . VAL A 1 164 ? 7.821 -4.231 -3.054 1.00 89.88 164 VAL A N 1
ATOM 1268 C CA . VAL A 1 164 ? 8.789 -5.273 -3.435 1.00 89.88 164 VAL A CA 1
ATOM 1269 C C . VAL A 1 164 ? 8.835 -6.451 -2.462 1.00 89.88 164 VAL A C 1
ATOM 1271 O O . VAL A 1 164 ? 9.720 -7.298 -2.591 1.00 89.88 164 VAL A O 1
ATOM 1274 N N . GLU A 1 165 ? 7.914 -6.528 -1.496 1.00 88.56 165 GLU A N 1
ATOM 1275 C CA . GLU A 1 165 ? 7.912 -7.587 -0.481 1.00 88.56 165 GLU A CA 1
ATOM 1276 C C . GLU A 1 165 ? 7.879 -8.993 -1.098 1.00 88.56 165 GLU A C 1
ATOM 1278 O O . GLU A 1 165 ? 8.719 -9.827 -0.752 1.00 88.56 165 GLU A O 1
ATOM 1283 N N . GLY A 1 166 ? 6.981 -9.237 -2.058 1.00 92.06 166 GLY A N 1
ATOM 1284 C CA . GLY A 1 166 ? 6.880 -10.534 -2.732 1.00 92.06 166 GLY A CA 1
ATOM 1285 C C . GLY A 1 166 ? 8.198 -10.961 -3.389 1.00 92.06 166 GLY 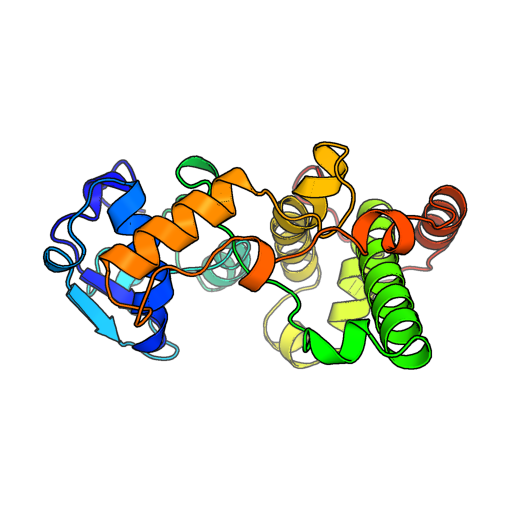A C 1
ATOM 1286 O O . GLY A 1 166 ? 8.661 -12.081 -3.187 1.00 92.06 166 GLY A O 1
ATOM 1287 N N . GLU A 1 167 ? 8.886 -10.049 -4.082 1.00 93.19 167 GLU A N 1
ATOM 1288 C CA . GLU A 1 167 ? 10.217 -10.317 -4.650 1.00 93.19 167 GLU A CA 1
ATOM 1289 C C . GLU A 1 167 ? 11.270 -10.554 -3.554 1.00 93.19 167 GLU A C 1
ATOM 1291 O O . GLU A 1 167 ? 12.082 -11.471 -3.671 1.00 93.19 167 GLU A O 1
ATOM 1296 N N . ARG A 1 168 ? 11.261 -9.768 -2.467 1.00 90.44 168 ARG A N 1
ATOM 1297 C CA . ARG A 1 168 ? 12.162 -9.960 -1.311 1.00 90.44 168 ARG A CA 1
ATOM 1298 C C . ARG A 1 168 ? 12.013 -11.346 -0.679 1.00 90.44 168 ARG A C 1
ATOM 1300 O O . ARG A 1 168 ? 12.992 -11.872 -0.156 1.00 90.44 168 ARG A O 1
ATOM 1307 N N . ARG A 1 169 ? 10.812 -11.921 -0.734 1.00 90.81 169 ARG A N 1
ATOM 1308 C CA . ARG A 1 169 ? 10.477 -13.251 -0.204 1.00 90.81 169 ARG A CA 1
ATOM 1309 C C . ARG A 1 169 ? 10.586 -14.373 -1.241 1.00 90.81 169 ARG A C 1
ATOM 1311 O O . ARG A 1 169 ? 10.332 -15.523 -0.905 1.00 90.81 169 ARG A O 1
ATOM 1318 N N . GLY A 1 170 ? 10.966 -14.061 -2.483 1.00 93.44 170 GLY A N 1
ATOM 1319 C CA . GLY A 1 170 ? 11.088 -15.041 -3.567 1.00 93.44 170 GLY A CA 1
ATOM 1320 C C . GLY A 1 170 ? 9.759 -15.489 -4.189 1.00 93.44 170 GLY A C 1
ATOM 1321 O O . GLY A 1 170 ? 9.747 -16.470 -4.924 1.00 93.44 170 GLY A O 1
ATOM 1322 N N . LEU A 1 171 ? 8.658 -14.784 -3.918 1.00 94.50 171 LEU A N 1
ATOM 1323 C CA . LEU A 1 171 ? 7.323 -15.054 -4.473 1.00 94.50 171 LEU A CA 1
ATOM 1324 C C . LEU A 1 171 ? 7.083 -14.353 -5.823 1.00 94.50 171 LEU A C 1
ATOM 1326 O O . LEU A 1 171 ? 6.176 -14.726 -6.561 1.00 94.50 171 LEU A O 1
ATOM 1330 N N . GLY A 1 172 ? 7.894 -13.342 -6.145 1.00 95.62 172 GLY A N 1
ATOM 1331 C CA . GLY A 1 172 ? 7.726 -12.475 -7.313 1.00 95.62 172 GLY A CA 1
ATOM 1332 C C . GLY A 1 172 ? 6.945 -11.196 -7.002 1.00 95.62 172 GLY A C 1
ATOM 1333 O O . GLY A 1 172 ? 6.285 -11.064 -5.969 1.00 95.62 172 GLY A O 1
ATOM 1334 N N . TYR A 1 173 ? 7.045 -10.208 -7.890 1.00 96.00 173 TYR A N 1
ATOM 1335 C CA . TYR A 1 173 ? 6.326 -8.943 -7.753 1.00 96.00 173 TYR A CA 1
ATOM 1336 C C . TYR A 1 173 ? 4.813 -9.154 -7.875 1.00 96.00 173 TYR A C 1
ATOM 1338 O O . TYR A 1 173 ? 4.349 -9.863 -8.769 1.00 96.00 173 TYR A O 1
ATOM 1346 N N . GLY A 1 174 ? 4.054 -8.498 -6.990 1.00 94.19 174 GLY A N 1
ATOM 1347 C CA . GLY A 1 174 ? 2.588 -8.512 -6.993 1.00 94.19 174 GLY A CA 1
ATOM 1348 C C . GLY A 1 174 ? 1.939 -9.790 -6.455 1.00 94.19 174 GLY A C 1
ATOM 1349 O O . GLY A 1 174 ? 0.719 -9.896 -6.526 1.00 94.19 174 GLY A O 1
ATOM 1350 N N . ALA A 1 175 ? 2.720 -10.746 -5.940 1.00 95.12 175 ALA A N 1
ATOM 1351 C CA . ALA A 1 175 ? 2.192 -11.988 -5.390 1.00 95.12 175 ALA A CA 1
ATOM 1352 C C . ALA A 1 175 ? 1.301 -11.735 -4.164 1.00 95.12 175 ALA A C 1
ATOM 1354 O O . ALA A 1 175 ? 1.652 -10.954 -3.278 1.00 95.12 175 ALA A O 1
ATOM 1355 N N . PHE A 1 176 ? 0.169 -12.432 -4.099 1.00 95.12 176 PHE A N 1
ATOM 1356 C CA . PHE A 1 176 ? -0.694 -12.463 -2.924 1.00 95.12 176 PHE A CA 1
ATOM 1357 C C . PHE A 1 176 ? -0.251 -13.528 -1.925 1.00 95.12 176 PHE A C 1
ATOM 1359 O O . PHE A 1 176 ? 0.148 -14.629 -2.309 1.00 95.12 176 PHE A O 1
ATOM 1366 N N . GLU A 1 177 ? -0.420 -13.230 -0.640 1.00 93.50 177 GLU A N 1
ATOM 1367 C CA . GLU A 1 177 ? -0.218 -14.182 0.449 1.00 93.50 177 GLU A CA 1
ATOM 1368 C C . GLU A 1 177 ? -1.543 -14.770 0.911 1.00 93.50 177 GLU A C 1
ATOM 1370 O O . GLU A 1 177 ? -2.343 -14.102 1.566 1.00 93.50 177 GLU A O 1
ATOM 1375 N N . SER A 1 178 ? -1.771 -16.035 0.569 1.00 94.62 178 SER A N 1
ATOM 1376 C CA . SER A 1 178 ? -3.047 -16.706 0.814 1.00 94.62 178 SER A CA 1
ATOM 1377 C C . SER A 1 178 ? -3.462 -16.703 2.287 1.00 94.62 178 SER A C 1
ATOM 1379 O O . SER A 1 178 ? -4.635 -16.506 2.572 1.00 94.62 178 SER A O 1
ATOM 1381 N N . GLU A 1 179 ? -2.525 -16.871 3.226 1.00 94.62 179 GLU A N 1
ATOM 1382 C CA . GLU A 1 179 ? -2.838 -16.898 4.665 1.00 94.62 179 GLU A CA 1
ATOM 1383 C C . GLU A 1 179 ? -3.349 -15.544 5.178 1.00 94.62 179 GLU A C 1
ATOM 1385 O O . GLU A 1 179 ? -4.358 -15.488 5.882 1.00 94.62 179 GLU A O 1
ATOM 1390 N N . GLY A 1 180 ? -2.698 -14.446 4.779 1.00 95.88 180 GLY A N 1
ATOM 1391 C CA . GLY A 1 180 ? -3.146 -13.092 5.114 1.00 95.88 180 GLY A CA 1
ATOM 1392 C C . GLY A 1 180 ? -4.516 -12.775 4.513 1.00 95.88 180 GLY A C 1
ATOM 1393 O O . GLY A 1 180 ? -5.367 -12.177 5.173 1.00 95.88 180 GLY A O 1
ATOM 1394 N N . TRP A 1 181 ? -4.766 -13.243 3.286 1.00 97.56 181 TRP A N 1
ATOM 1395 C CA . TRP A 1 181 ? -6.067 -13.110 2.633 1.00 97.56 181 TRP A CA 1
ATOM 1396 C C . TRP A 1 181 ? -7.170 -13.940 3.288 1.00 97.56 181 TRP A C 1
ATOM 1398 O O . TRP A 1 181 ? -8.256 -13.406 3.474 1.00 97.56 181 TRP A O 1
ATOM 1408 N N . GLU A 1 182 ? -6.927 -15.198 3.669 1.00 97.88 182 GLU A N 1
ATOM 1409 C CA . GLU A 1 182 ? -7.932 -16.000 4.391 1.00 97.88 182 GLU A CA 1
ATOM 1410 C C . GLU A 1 182 ? -8.335 -15.314 5.690 1.00 97.88 182 GLU A C 1
ATOM 1412 O O . GLU A 1 182 ? -9.522 -15.097 5.926 1.00 97.88 182 GLU A O 1
ATOM 1417 N N . LYS A 1 183 ? -7.344 -14.874 6.476 1.00 98.06 183 LYS A N 1
ATOM 1418 C CA . LYS A 1 183 ? -7.590 -14.149 7.724 1.00 98.06 183 LYS A CA 1
ATOM 1419 C C . LYS A 1 183 ? -8.402 -12.876 7.490 1.00 98.06 183 LYS A C 1
ATOM 1421 O O . LYS A 1 183 ? -9.323 -12.581 8.245 1.00 98.06 183 LYS A O 1
ATOM 1426 N N . PHE A 1 184 ? -8.082 -12.122 6.443 1.00 98.06 184 PHE A N 1
ATOM 1427 C CA . PHE A 1 184 ? -8.846 -10.935 6.075 1.00 98.06 184 PHE A CA 1
ATOM 1428 C C . PHE A 1 184 ? -10.289 -11.267 5.698 1.00 98.06 184 PHE A C 1
ATOM 1430 O O . PHE A 1 184 ? -11.203 -10.601 6.176 1.00 98.06 184 PHE A O 1
ATOM 1437 N N . LEU A 1 185 ? -10.497 -12.307 4.888 1.00 98.12 185 LEU A N 1
ATOM 1438 C CA . LEU A 1 185 ? -11.821 -12.755 4.459 1.00 98.12 185 LEU A CA 1
ATOM 1439 C C . LEU A 1 185 ? -12.682 -13.250 5.629 1.00 98.12 185 LEU A C 1
ATOM 1441 O O . LEU A 1 185 ? -13.884 -12.980 5.630 1.00 98.12 185 LEU A O 1
ATOM 1445 N N . ASP A 1 186 ? -12.082 -13.918 6.618 1.00 98.31 186 ASP A N 1
ATOM 1446 C CA . ASP A 1 186 ? -12.739 -14.260 7.887 1.00 98.31 186 ASP A CA 1
ATOM 1447 C C . ASP A 1 186 ? -13.196 -12.993 8.618 1.00 98.31 186 ASP A C 1
ATOM 1449 O O . ASP A 1 186 ? -14.384 -12.807 8.878 1.00 98.31 186 ASP A O 1
ATOM 1453 N N . ILE A 1 187 ? -12.260 -12.074 8.871 1.00 98.44 187 ILE A N 1
ATOM 1454 C CA . ILE A 1 187 ? -12.516 -10.865 9.660 1.00 98.44 187 ILE A CA 1
ATOM 1455 C C . ILE A 1 187 ? -13.602 -9.990 9.023 1.00 98.44 187 ILE A C 1
ATOM 1457 O O . ILE A 1 187 ? -14.521 -9.549 9.713 1.00 98.44 187 ILE A O 1
ATOM 1461 N N . ILE A 1 188 ? -13.544 -9.731 7.713 1.00 98.00 188 ILE A N 1
ATOM 1462 C CA . ILE A 1 188 ? -14.544 -8.870 7.057 1.00 98.00 188 ILE A CA 1
ATOM 1463 C C . ILE A 1 188 ? -15.925 -9.533 6.963 1.00 98.00 188 ILE A C 1
ATOM 1465 O O . ILE A 1 188 ? -16.934 -8.830 6.851 1.00 98.00 188 ILE A O 1
ATOM 1469 N N . ALA A 1 189 ? -15.989 -10.868 6.982 1.00 98.19 189 ALA A N 1
ATOM 1470 C CA . ALA A 1 189 ? -17.248 -11.601 7.043 1.00 98.19 189 ALA A CA 1
ATOM 1471 C C . ALA A 1 189 ? -17.865 -11.506 8.442 1.00 98.19 189 ALA A C 1
ATOM 1473 O O . ALA A 1 189 ? -19.045 -11.173 8.556 1.00 98.19 189 ALA A O 1
ATOM 1474 N N . ASP A 1 190 ? -17.059 -11.697 9.488 1.00 98.06 190 ASP A N 1
ATOM 1475 C CA . ASP A 1 190 ? -17.490 -11.574 10.886 1.00 98.06 190 ASP A CA 1
ATOM 1476 C C . ASP A 1 190 ? -17.924 -10.142 11.233 1.00 98.06 190 ASP A C 1
ATOM 1478 O O . ASP A 1 190 ? -18.896 -9.936 11.961 1.00 98.06 190 ASP A O 1
ATOM 1482 N N . LEU A 1 191 ? -17.266 -9.139 10.643 1.00 98.06 191 LEU A N 1
ATOM 1483 C CA . LEU A 1 191 ? -17.661 -7.729 10.738 1.00 98.06 191 LEU A CA 1
ATOM 1484 C C . LEU A 1 191 ? -18.929 -7.386 9.936 1.00 98.06 191 LEU A C 1
ATOM 1486 O O . LEU A 1 191 ? -19.412 -6.256 10.012 1.00 98.06 191 LEU A O 1
ATOM 1490 N N . GLY A 1 192 ? -19.457 -8.310 9.128 1.00 97.19 192 GLY A N 1
ATOM 1491 C CA . GLY A 1 192 ? -20.620 -8.066 8.272 1.00 97.19 192 GLY A CA 1
ATOM 1492 C C . GLY A 1 192 ? -20.360 -7.087 7.120 1.00 97.19 192 GLY A C 1
ATOM 1493 O O . GLY A 1 192 ? -21.308 -6.576 6.523 1.00 97.19 192 GLY A O 1
ATOM 1494 N N . GLN A 1 193 ? -19.093 -6.824 6.775 1.00 96.69 193 GLN A N 1
ATOM 1495 C CA . GLN A 1 193 ? -18.731 -6.000 5.611 1.00 96.69 193 GLN A CA 1
ATOM 1496 C C . GLN A 1 193 ? -19.016 -6.723 4.286 1.00 96.69 193 GLN A C 1
ATOM 1498 O O . GLN A 1 193 ? -19.099 -6.102 3.225 1.00 96.69 193 GLN A O 1
ATOM 1503 N N . THR A 1 194 ? -19.191 -8.042 4.347 1.00 97.00 194 THR A N 1
ATOM 1504 C CA . THR A 1 194 ? -19.664 -8.885 3.250 1.00 97.00 194 THR A CA 1
ATOM 1505 C C . THR A 1 194 ? -20.917 -9.642 3.690 1.00 97.00 194 THR A C 1
ATOM 1507 O O . THR A 1 194 ? -21.092 -9.950 4.865 1.00 97.00 194 THR A O 1
ATOM 1510 N N . SER A 1 195 ? -21.824 -9.949 2.755 1.00 96.88 195 SER A N 1
ATOM 1511 C CA . SER A 1 195 ? -23.076 -10.668 3.070 1.00 96.88 195 SER A CA 1
ATOM 1512 C C . SER A 1 195 ? -22.868 -12.145 3.418 1.00 96.88 195 SER A C 1
ATOM 1514 O O . SER A 1 195 ? -23.759 -12.794 3.962 1.00 96.88 195 SER A O 1
ATOM 1516 N N . ARG A 1 196 ? -21.703 -12.681 3.056 1.00 97.75 196 ARG A N 1
ATOM 1517 C CA . ARG A 1 196 ? -21.211 -14.013 3.385 1.00 97.75 196 ARG A CA 1
ATOM 1518 C C . ARG A 1 196 ? -19.693 -13.981 3.345 1.00 97.75 196 ARG A C 1
ATOM 1520 O O . ARG A 1 196 ? -19.117 -13.168 2.623 1.00 97.75 196 ARG A O 1
ATOM 1527 N N . ARG A 1 197 ? -19.068 -14.969 3.974 1.00 97.81 197 ARG A N 1
ATOM 1528 C CA . ARG A 1 197 ? -17.654 -15.248 3.750 1.00 97.81 197 ARG A CA 1
ATOM 1529 C C . ARG A 1 197 ? -17.399 -15.590 2.277 1.00 97.81 197 ARG A C 1
ATOM 1531 O O . ARG A 1 197 ? -18.055 -16.473 1.711 1.00 97.81 197 ARG A O 1
ATOM 1538 N N . LEU A 1 198 ? -16.466 -14.872 1.658 1.00 97.75 198 LEU A N 1
ATOM 1539 C CA . LEU A 1 198 ? -15.917 -15.203 0.341 1.00 97.75 198 LEU A CA 1
ATOM 1540 C C . LEU A 1 198 ? -14.801 -16.243 0.505 1.00 97.75 198 LEU A C 1
ATOM 1542 O O . LEU A 1 198 ? -14.134 -16.284 1.542 1.00 97.75 198 LEU A O 1
ATOM 1546 N N . SER A 1 199 ? -14.595 -17.093 -0.495 1.00 97.31 199 SER A N 1
ATOM 1547 C CA . SER A 1 199 ? -13.418 -17.968 -0.534 1.00 97.31 199 SER A CA 1
ATOM 1548 C C . SER A 1 199 ? -12.229 -17.280 -1.214 1.00 97.31 199 SER A C 1
ATOM 1550 O O . SER A 1 199 ? -12.382 -16.287 -1.938 1.00 97.31 199 SER A O 1
ATOM 1552 N N . LEU A 1 200 ? -11.020 -17.815 -1.010 1.00 96.69 200 LEU A N 1
ATOM 1553 C CA . LEU A 1 200 ? -9.823 -17.317 -1.694 1.00 96.69 200 LEU A CA 1
ATOM 1554 C C . LEU A 1 200 ? -9.959 -17.352 -3.217 1.00 96.69 200 LEU A C 1
ATOM 1556 O O . LEU A 1 200 ? -9.640 -16.366 -3.871 1.00 96.69 200 LEU A O 1
ATOM 1560 N N . ASP A 1 201 ? -10.457 -18.451 -3.786 1.00 95.06 201 ASP A N 1
ATOM 1561 C CA . ASP A 1 201 ? -10.572 -18.641 -5.240 1.00 95.06 201 ASP A CA 1
ATOM 1562 C C . ASP A 1 201 ? -11.650 -17.750 -5.890 1.00 95.06 201 ASP A C 1
ATOM 1564 O O . ASP A 1 201 ? -11.673 -17.545 -7.114 1.00 95.06 201 ASP A O 1
ATOM 1568 N N . GLU A 1 202 ? -12.555 -17.194 -5.083 1.00 94.69 202 GLU A N 1
ATOM 1569 C CA . GLU A 1 202 ? -13.483 -16.141 -5.490 1.00 94.69 202 GLU A CA 1
ATOM 1570 C C . GLU A 1 202 ? -12.835 -14.751 -5.494 1.00 94.69 202 GLU A C 1
ATOM 1572 O O . GLU A 1 202 ? -13.299 -13.881 -6.234 1.00 94.69 202 GLU A O 1
ATOM 1577 N N . THR A 1 203 ? -11.771 -14.553 -4.711 1.00 95.94 203 THR A N 1
ATOM 1578 C CA . THR A 1 203 ? -11.251 -13.224 -4.357 1.00 95.94 203 THR A CA 1
ATOM 1579 C C . THR A 1 203 ? -9.912 -12.909 -5.020 1.00 95.94 203 THR A C 1
ATOM 1581 O O . THR A 1 203 ? -9.748 -11.828 -5.586 1.00 95.94 203 THR A O 1
ATOM 1584 N N . ILE A 1 204 ? -8.956 -13.839 -4.976 1.00 96.81 204 ILE A N 1
ATOM 1585 C CA . ILE A 1 204 ? -7.584 -13.637 -5.451 1.00 96.81 204 ILE A CA 1
ATOM 1586 C C . ILE A 1 204 ? -7.130 -14.758 -6.388 1.00 96.81 204 ILE A C 1
ATOM 1588 O O . ILE A 1 204 ? -7.668 -15.862 -6.393 1.00 96.81 204 ILE A O 1
ATOM 1592 N N . THR A 1 205 ? -6.092 -14.482 -7.174 1.00 96.25 205 THR A N 1
ATOM 1593 C CA . THR A 1 205 ? -5.358 -15.500 -7.932 1.00 96.25 205 THR A CA 1
ATOM 1594 C C . THR A 1 205 ? -3.898 -15.085 -8.089 1.00 96.25 205 THR A C 1
ATOM 1596 O O . THR A 1 205 ? -3.610 -13.915 -8.339 1.00 96.25 205 THR A O 1
ATOM 1599 N N . ASN A 1 206 ? -2.990 -16.055 -7.970 1.00 96.31 206 ASN A N 1
ATOM 1600 C CA . ASN A 1 206 ? -1.572 -15.900 -8.296 1.00 96.31 206 ASN A CA 1
ATOM 1601 C C . ASN A 1 206 ? -1.211 -16.523 -9.661 1.00 96.31 206 ASN A C 1
ATOM 1603 O O . ASN A 1 206 ? -0.038 -16.552 -10.025 1.00 96.31 206 ASN A O 1
ATOM 1607 N N . ASP A 1 207 ? -2.193 -16.970 -10.454 1.00 96.31 207 ASP A N 1
ATOM 1608 C CA . ASP A 1 207 ? -1.971 -17.719 -11.707 1.00 96.31 207 ASP A CA 1
ATOM 1609 C C . ASP A 1 207 ? -1.230 -16.914 -12.785 1.00 96.31 207 ASP A C 1
ATOM 1611 O O . ASP A 1 207 ? -0.727 -17.471 -13.760 1.00 96.31 207 ASP A O 1
ATOM 1615 N N . LEU A 1 208 ? -1.203 -15.585 -12.652 1.00 97.62 208 LEU A N 1
ATOM 1616 C CA . LEU A 1 208 ? -0.508 -14.692 -13.579 1.00 97.62 208 LEU A CA 1
ATOM 1617 C C . LEU A 1 208 ? 0.882 -14.280 -13.082 1.00 97.62 208 LEU A C 1
ATOM 1619 O O . LEU A 1 208 ? 1.615 -13.654 -13.843 1.00 97.62 208 LEU A O 1
ATOM 1623 N N . ILE A 1 209 ? 1.241 -14.581 -11.829 1.00 97.19 209 ILE A N 1
ATOM 1624 C CA . ILE A 1 209 ? 2.452 -14.048 -11.190 1.00 97.19 209 ILE A CA 1
ATOM 1625 C C . ILE A 1 209 ? 3.706 -14.576 -11.869 1.00 97.19 209 ILE A C 1
ATOM 1627 O O . ILE A 1 209 ? 4.565 -13.772 -12.223 1.00 97.19 209 ILE A O 1
ATOM 1631 N N . GLU A 1 210 ? 3.800 -15.885 -12.101 1.00 97.94 210 GLU A N 1
ATOM 1632 C CA . GLU A 1 210 ? 4.956 -16.482 -12.778 1.00 97.94 210 GLU A CA 1
ATOM 1633 C C . GLU A 1 210 ? 5.165 -15.846 -14.158 1.00 97.94 210 GLU A C 1
ATOM 1635 O O . GLU A 1 210 ? 6.225 -15.290 -14.440 1.00 97.94 210 GLU A O 1
ATOM 1640 N N . GLU A 1 211 ? 4.115 -15.816 -14.980 1.00 98.25 211 GLU A N 1
ATOM 1641 C CA . GLU A 1 211 ? 4.183 -15.269 -16.334 1.00 98.25 211 GLU A CA 1
ATOM 1642 C C . GLU A 1 211 ? 4.482 -13.759 -16.337 1.00 98.25 211 GLU A C 1
ATOM 1644 O O . GLU A 1 211 ? 5.279 -13.283 -17.147 1.00 98.25 211 GLU A O 1
ATOM 1649 N N . ALA A 1 212 ? 3.889 -12.988 -15.421 1.00 98.25 212 ALA A N 1
ATOM 1650 C CA . ALA A 1 212 ? 4.154 -11.556 -15.282 1.00 98.25 212 ALA A CA 1
ATOM 1651 C C . ALA A 1 212 ? 5.581 -11.262 -14.787 1.00 98.25 212 ALA A C 1
ATOM 1653 O O . ALA A 1 212 ? 6.121 -10.196 -15.084 1.00 98.25 212 ALA A O 1
ATOM 1654 N N . ASN A 1 213 ? 6.203 -12.191 -14.062 1.00 98.50 213 ASN A N 1
ATOM 1655 C CA . ASN A 1 213 ? 7.574 -12.064 -13.574 1.00 98.50 213 ASN A CA 1
ATOM 1656 C C . ASN A 1 213 ? 8.620 -12.678 -14.521 1.00 98.50 213 ASN A C 1
ATOM 1658 O O . ASN A 1 213 ? 9.817 -12.466 -14.312 1.00 98.50 213 ASN A O 1
ATOM 1662 N N . ASP A 1 214 ? 8.192 -13.365 -15.584 1.00 98.19 214 ASP A N 1
ATOM 1663 C CA . ASP A 1 214 ? 9.064 -13.828 -16.663 1.00 98.19 214 ASP A CA 1
ATOM 1664 C C . ASP A 1 214 ? 9.452 -12.657 -17.583 1.00 98.19 214 ASP A C 1
ATOM 1666 O O . ASP A 1 214 ? 8.760 -12.292 -18.542 1.00 98.19 214 ASP A O 1
ATOM 1670 N N . PHE A 1 215 ? 10.550 -11.997 -17.221 1.00 98.44 215 PHE A N 1
ATOM 1671 C CA . PHE A 1 215 ? 11.202 -10.958 -18.008 1.00 98.44 215 PHE A CA 1
ATOM 1672 C C . PHE A 1 215 ? 12.716 -10.958 -17.759 1.00 98.44 215 PHE A C 1
ATOM 1674 O O . PHE A 1 215 ? 13.206 -11.412 -16.725 1.00 98.44 215 PHE A O 1
ATOM 1681 N N . ASP A 1 216 ? 13.485 -10.399 -18.698 1.00 98.44 216 ASP A N 1
ATOM 1682 C CA . ASP A 1 216 ? 14.940 -10.265 -18.559 1.00 98.44 216 ASP A CA 1
ATOM 1683 C C . ASP A 1 216 ? 15.290 -9.220 -17.480 1.00 98.44 216 ASP A C 1
ATOM 1685 O O . ASP A 1 216 ? 15.496 -8.036 -17.770 1.00 98.44 216 ASP A O 1
ATOM 1689 N N . LYS A 1 217 ? 15.365 -9.668 -16.219 1.00 97.50 217 LYS A N 1
ATOM 1690 C CA . LYS A 1 217 ? 15.762 -8.852 -15.057 1.00 97.50 217 LYS A CA 1
ATOM 1691 C C . LYS A 1 217 ? 17.100 -8.146 -15.302 1.00 97.50 217 LYS A C 1
ATOM 1693 O O . LYS A 1 217 ? 17.208 -6.939 -15.104 1.00 97.50 217 LYS A O 1
ATOM 1698 N N . LYS A 1 218 ? 18.090 -8.848 -15.872 1.00 98.44 218 LYS A N 1
ATOM 1699 C CA . LYS A 1 218 ? 19.414 -8.273 -16.177 1.00 98.44 218 LYS A CA 1
ATOM 1700 C C . LYS A 1 218 ? 19.335 -7.157 -17.213 1.00 98.44 218 LYS A C 1
ATOM 1702 O O . LYS A 1 218 ? 20.119 -6.212 -17.137 1.00 98.44 218 LYS A O 1
ATOM 1707 N N . ARG A 1 219 ? 18.447 -7.253 -18.204 1.00 98.50 219 ARG A N 1
ATOM 1708 C CA . ARG A 1 219 ? 18.185 -6.145 -19.131 1.00 98.50 219 ARG A CA 1
ATOM 1709 C C . ARG A 1 219 ? 17.577 -4.960 -18.401 1.00 98.50 219 ARG A C 1
ATOM 1711 O O . ARG A 1 219 ? 18.110 -3.870 -18.555 1.00 98.50 219 ARG A O 1
ATOM 1718 N N . VAL A 1 220 ? 16.539 -5.165 -17.592 1.00 98.56 220 VAL A N 1
ATOM 1719 C CA . VAL A 1 220 ? 15.901 -4.072 -16.835 1.00 98.56 220 VAL A CA 1
ATOM 1720 C C . VAL A 1 220 ? 16.908 -3.375 -15.914 1.00 98.56 220 VAL A C 1
ATOM 1722 O O . VAL A 1 220 ? 16.939 -2.150 -15.859 1.00 98.56 220 VAL A O 1
ATOM 1725 N N . GLU A 1 221 ? 17.799 -4.126 -15.263 1.00 97.94 221 GLU A N 1
ATOM 1726 C CA . GLU A 1 221 ? 18.898 -3.561 -14.473 1.00 97.94 221 GLU A CA 1
ATOM 1727 C C . GLU A 1 221 ? 19.875 -2.720 -15.306 1.00 97.94 221 GLU A C 1
ATOM 1729 O O . GLU A 1 221 ? 20.336 -1.671 -14.849 1.00 97.94 221 GLU A O 1
ATOM 1734 N N . ARG A 1 222 ? 20.237 -3.181 -16.512 1.00 98.50 222 ARG A N 1
ATOM 1735 C CA . ARG A 1 222 ? 21.089 -2.407 -17.430 1.00 98.50 222 ARG A CA 1
ATOM 1736 C C . ARG A 1 222 ? 20.384 -1.130 -17.870 1.00 98.50 222 ARG A C 1
ATOM 1738 O O . ARG A 1 222 ? 21.011 -0.076 -17.848 1.00 98.50 222 ARG A O 1
ATOM 1745 N N . ASP A 1 223 ? 19.103 -1.224 -18.209 1.00 98.50 223 ASP A N 1
ATOM 1746 C CA . ASP A 1 223 ? 18.280 -0.086 -18.619 1.00 98.50 223 ASP A CA 1
ATOM 1747 C C . ASP A 1 223 ? 18.171 0.936 -17.470 1.00 98.50 223 ASP A C 1
ATOM 1749 O O . ASP A 1 223 ? 18.358 2.133 -17.690 1.00 98.50 223 ASP A O 1
ATOM 1753 N N . ALA A 1 224 ? 17.990 0.472 -16.227 1.00 97.88 224 ALA A N 1
ATOM 1754 C CA . ALA A 1 224 ? 18.001 1.307 -15.024 1.00 97.88 224 ALA A CA 1
ATOM 1755 C C . ALA A 1 224 ? 19.332 2.038 -14.836 1.00 97.88 224 ALA A C 1
ATOM 1757 O O . ALA A 1 224 ? 19.352 3.259 -14.678 1.00 97.88 224 ALA A O 1
ATOM 1758 N N . LYS A 1 225 ? 20.459 1.324 -14.915 1.00 97.19 225 LYS A N 1
ATOM 1759 C CA . LYS A 1 225 ? 21.804 1.915 -14.773 1.00 97.19 225 LYS A CA 1
ATOM 1760 C C . LYS A 1 225 ? 22.158 2.874 -15.915 1.00 97.19 225 LYS A C 1
ATOM 1762 O O . LYS A 1 225 ? 22.938 3.798 -15.707 1.00 97.19 225 LYS A O 1
ATOM 1767 N N . ALA A 1 226 ? 21.605 2.659 -17.108 1.00 98.12 226 ALA A N 1
ATOM 1768 C CA . ALA A 1 226 ? 21.830 3.502 -18.280 1.00 98.12 226 ALA A CA 1
ATOM 1769 C C . ALA A 1 226 ? 20.928 4.749 -18.326 1.00 98.12 226 ALA A C 1
ATOM 1771 O O . ALA A 1 226 ? 21.158 5.632 -19.159 1.00 98.12 226 ALA A O 1
ATOM 1772 N N . PHE A 1 227 ? 19.910 4.838 -17.462 1.00 98.19 227 PHE A N 1
ATOM 1773 C CA . PHE A 1 227 ? 19.012 5.986 -17.425 1.00 98.19 227 PHE A CA 1
ATOM 1774 C C . PHE A 1 227 ? 19.774 7.274 -17.092 1.00 98.19 227 PHE A C 1
ATOM 1776 O O . PHE A 1 227 ? 20.501 7.363 -16.101 1.00 98.19 227 PHE A O 1
ATOM 1783 N N . LYS A 1 228 ? 19.580 8.302 -17.921 1.00 97.81 228 LYS A N 1
ATOM 1784 C CA . LYS A 1 228 ? 20.225 9.604 -17.749 1.00 97.81 228 LYS A CA 1
ATOM 1785 C C . LYS A 1 228 ? 19.390 10.477 -16.822 1.00 97.81 228 LYS A C 1
ATOM 1787 O O . LYS A 1 228 ? 18.383 11.041 -17.243 1.00 97.81 228 LYS A O 1
ATOM 1792 N N . LEU A 1 229 ? 19.837 10.602 -15.577 1.00 97.94 229 LEU A N 1
ATOM 1793 C CA . LEU A 1 229 ? 19.253 11.536 -14.617 1.00 97.94 229 LEU A CA 1
ATOM 1794 C C . LEU A 1 229 ? 19.407 12.980 -15.106 1.00 97.94 229 LEU A C 1
ATOM 1796 O O . LEU A 1 229 ? 20.415 13.335 -15.728 1.00 97.94 229 LEU A O 1
ATOM 1800 N N . SER A 1 230 ? 18.422 13.824 -14.800 1.00 97.19 230 SER A N 1
ATOM 1801 C CA . SER A 1 230 ? 18.571 15.262 -15.018 1.00 97.19 230 SER A CA 1
ATOM 1802 C C . SER A 1 230 ? 19.587 15.854 -14.037 1.00 97.19 230 SER A C 1
ATOM 1804 O O . SER A 1 230 ? 19.967 15.234 -13.038 1.00 97.19 230 SER A O 1
ATOM 1806 N N . SER A 1 231 ? 20.022 17.088 -14.296 1.00 96.00 231 SER A N 1
ATOM 1807 C CA . SER A 1 231 ? 20.928 17.803 -13.392 1.00 96.00 231 SER A CA 1
ATOM 1808 C C . SER A 1 231 ? 20.362 17.974 -11.985 1.00 96.00 231 SER A C 1
ATOM 1810 O O . SER A 1 231 ? 21.140 18.058 -11.046 1.00 96.00 231 SER A O 1
ATOM 1812 N N . THR A 1 232 ? 19.036 18.019 -11.845 1.00 95.06 232 THR A N 1
ATOM 1813 C CA . THR A 1 232 ? 18.362 18.101 -10.547 1.00 95.06 232 THR A CA 1
ATOM 1814 C C . THR A 1 232 ? 18.491 16.796 -9.773 1.00 95.06 232 THR A C 1
ATOM 1816 O O . THR A 1 232 ? 18.727 16.831 -8.576 1.00 95.06 232 THR A O 1
ATOM 1819 N N . TRP A 1 233 ? 18.364 15.651 -10.447 1.00 97.06 233 TRP A N 1
ATOM 1820 C CA . TRP A 1 233 ? 18.238 14.341 -9.800 1.00 97.06 233 TRP A CA 1
ATOM 1821 C C . TRP A 1 233 ? 19.557 13.612 -9.571 1.00 97.06 233 TRP A C 1
ATOM 1823 O O . TRP A 1 233 ? 19.638 12.774 -8.677 1.00 97.06 233 TRP A O 1
ATOM 1833 N N . LYS A 1 234 ? 20.601 13.930 -10.346 1.00 94.06 234 LYS A N 1
ATOM 1834 C CA . LYS A 1 234 ? 21.911 13.263 -10.242 1.00 94.06 234 LYS A CA 1
ATOM 1835 C C . LYS A 1 234 ? 22.555 13.377 -8.851 1.00 94.06 234 LYS A C 1
ATOM 1837 O O . LYS A 1 234 ? 23.319 12.495 -8.475 1.00 94.06 234 LYS A O 1
ATOM 1842 N N . ASP A 1 235 ? 22.243 14.445 -8.113 1.00 92.69 235 ASP A N 1
ATOM 1843 C CA . ASP A 1 235 ? 22.847 14.754 -6.812 1.00 92.69 235 ASP A CA 1
ATOM 1844 C C . ASP A 1 235 ? 21.915 14.427 -5.627 1.00 92.69 235 ASP A C 1
ATOM 1846 O O . ASP A 1 235 ? 22.354 14.478 -4.476 1.00 92.69 235 ASP A O 1
ATOM 1850 N N . VAL A 1 236 ? 20.656 14.046 -5.893 1.00 95.00 236 VAL A N 1
ATOM 1851 C CA . VAL A 1 236 ? 19.680 13.639 -4.866 1.00 95.00 236 VAL A CA 1
ATOM 1852 C C . VAL A 1 236 ? 20.067 12.260 -4.337 1.00 95.00 236 VAL A C 1
ATOM 1854 O O . VAL A 1 236 ? 20.330 11.331 -5.111 1.00 95.00 236 VAL A O 1
ATOM 1857 N N . LYS A 1 237 ? 20.110 12.111 -3.011 1.00 89.75 237 LYS A N 1
ATOM 1858 C CA . LYS A 1 237 ? 20.554 10.882 -2.339 1.00 89.75 237 LYS A CA 1
ATOM 1859 C C . LYS A 1 237 ? 19.416 10.242 -1.559 1.00 89.75 237 LYS A C 1
ATOM 1861 O O . LYS A 1 237 ? 18.619 10.926 -0.929 1.00 89.75 237 LYS A O 1
ATOM 1866 N N . THR A 1 238 ? 19.377 8.915 -1.558 1.00 85.12 238 THR A N 1
ATOM 1867 C CA . THR A 1 238 ? 18.481 8.152 -0.683 1.00 85.12 238 THR A CA 1
ATOM 1868 C C . THR A 1 238 ? 18.902 8.338 0.777 1.00 85.12 238 THR A C 1
ATOM 1870 O O . THR A 1 238 ? 20.096 8.267 1.077 1.00 85.12 238 THR A O 1
ATOM 1873 N N . GLN A 1 239 ? 17.951 8.525 1.698 1.00 84.44 239 GLN A N 1
ATOM 1874 C CA . GLN A 1 239 ? 18.261 8.709 3.128 1.00 84.44 239 GLN A CA 1
ATOM 1875 C C . GLN A 1 239 ? 18.488 7.384 3.875 1.00 84.44 239 GLN A C 1
ATOM 1877 O O . GLN A 1 239 ? 18.890 7.367 5.035 1.00 84.44 239 GLN A O 1
ATOM 1882 N N . GLY A 1 240 ? 18.271 6.261 3.197 1.00 80.94 240 GLY A N 1
ATOM 1883 C CA . GLY A 1 240 ? 18.519 4.918 3.695 1.00 80.94 240 GLY A CA 1
ATOM 1884 C C . GLY A 1 240 ? 18.653 3.932 2.538 1.00 80.94 240 GLY A C 1
ATOM 1885 O O . GLY A 1 240 ? 18.617 4.340 1.371 1.00 80.94 240 GLY A O 1
ATOM 1886 N N . PRO A 1 241 ? 18.805 2.632 2.830 1.00 75.62 241 PRO A N 1
ATOM 1887 C CA . PRO A 1 241 ? 18.800 1.624 1.786 1.00 75.62 241 PRO A CA 1
ATOM 1888 C C . PRO A 1 241 ? 17.433 1.596 1.088 1.00 75.62 241 PRO A C 1
ATOM 1890 O O . PRO A 1 241 ? 16.394 1.891 1.682 1.00 75.62 241 PRO A O 1
ATOM 1893 N N . PHE A 1 242 ? 17.434 1.235 -0.193 1.00 70.88 242 PHE A N 1
ATOM 1894 C CA . PHE A 1 242 ? 16.205 0.983 -0.954 1.00 70.88 242 PHE A CA 1
ATOM 1895 C C . PHE A 1 242 ? 15.633 -0.430 -0.681 1.00 70.88 242 PHE A C 1
ATOM 1897 O O . PHE A 1 242 ? 14.659 -0.835 -1.311 1.00 70.88 242 PHE A O 1
ATOM 1904 N N . PHE A 1 243 ? 16.243 -1.157 0.272 1.00 61.25 243 PHE A N 1
ATOM 1905 C CA . PHE A 1 243 ? 15.842 -2.464 0.807 1.00 61.25 243 PHE A CA 1
ATOM 1906 C C . PHE A 1 243 ? 15.941 -2.473 2.323 1.00 61.25 243 PHE A C 1
ATOM 1908 O O . PHE A 1 243 ? 17.049 -2.180 2.825 1.00 61.25 243 PHE A O 1
#

InterPro domains:
  IPR015168 SsuA/THI5-like [PF09084] (2-130)
  IPR027939 NMT1/THI5 family [PTHR31528] (2-213)

Organism: NCBI:txid412755

Radius of gyration: 19.95 Å; chains: 1; bounding box: 46×40×52 Å

Sequence (243 aa):
EDTPMKGPQDLAGKKISVMVAGWQVIMDPLLVELGIDPASVEYVVAGPQWGQMVAQGKADAALVWLALDVQWDAVGLKLKYWRGTDFSVLPSNVYAVRKSDLKDSAKRDAIVKFLRGSSMGLHFGRFNPQAGAQIVYDQFASIREQMTPDLALESMRQLAYSFVEGERRGLGYGAFESEGWEKFLDIIADLGQTSRRLSLDETITNDLIEEANDFDKKRVERDAKAFKLSSTWKDVKTQGPFF